Protein AF-A0A536GIX9-F1 (afdb_monomer)

Structure (mmCIF, N/CA/C/O backbone):
data_AF-A0A536GIX9-F1
#
_entry.id   AF-A0A536GIX9-F1
#
loop_
_atom_site.group_PDB
_atom_site.id
_atom_site.type_symbol
_atom_site.label_atom_id
_atom_site.label_alt_id
_atom_site.label_comp_id
_atom_site.label_asym_id
_atom_site.label_entity_id
_atom_site.label_seq_id
_atom_site.pdbx_PDB_ins_code
_atom_site.Cartn_x
_atom_site.Cartn_y
_atom_site.Cartn_z
_atom_site.occupancy
_atom_site.B_iso_or_equiv
_atom_site.auth_seq_id
_atom_site.auth_comp_id
_atom_site.auth_asym_id
_atom_site.auth_atom_id
_atom_site.pdbx_PDB_model_num
ATOM 1 N N . MET A 1 1 ? -36.041 -20.949 29.860 1.00 40.88 1 MET A N 1
ATOM 2 C CA . MET A 1 1 ? -34.807 -20.337 29.328 1.00 40.88 1 MET A CA 1
ATOM 3 C C . MET A 1 1 ? -34.735 -18.960 29.953 1.00 40.88 1 MET A C 1
ATOM 5 O O . MET A 1 1 ? -35.759 -18.293 29.963 1.00 40.88 1 MET A O 1
ATOM 9 N N . ALA A 1 2 ? -33.639 -18.626 30.632 1.00 37.16 2 ALA A N 1
ATOM 10 C CA . ALA A 1 2 ? -33.533 -17.353 31.340 1.00 37.16 2 ALA A CA 1
ATOM 11 C C . ALA A 1 2 ? -33.568 -16.209 30.315 1.00 37.16 2 ALA A C 1
ATOM 13 O O . ALA A 1 2 ? -32.803 -16.244 29.356 1.00 37.16 2 ALA A O 1
ATOM 14 N N . GLU A 1 3 ? -34.482 -15.254 30.488 1.00 52.91 3 GLU A N 1
ATOM 15 C CA . GLU A 1 3 ? -34.520 -14.021 29.700 1.00 52.91 3 GLU A CA 1
ATOM 16 C C . GLU A 1 3 ? -33.229 -13.245 29.996 1.00 52.91 3 GLU A C 1
ATOM 18 O O . GLU A 1 3 ? -33.083 -12.658 31.069 1.00 52.91 3 GLU A O 1
ATOM 23 N N . THR A 1 4 ? -32.252 -13.291 29.088 1.00 63.59 4 THR A N 1
ATOM 24 C CA . THR A 1 4 ? -31.069 -12.432 29.186 1.00 63.59 4 THR A CA 1
ATOM 25 C C . THR A 1 4 ? -31.530 -10.996 28.937 1.00 63.59 4 THR A C 1
ATOM 27 O O . THR A 1 4 ? -32.053 -10.719 27.856 1.00 63.59 4 THR A O 1
ATOM 30 N N . PRO A 1 5 ? -31.384 -10.070 29.899 1.00 81.31 5 PRO A N 1
ATOM 31 C CA . PRO A 1 5 ? -31.818 -8.696 29.696 1.00 81.31 5 PRO A CA 1
ATOM 32 C C . PRO A 1 5 ? -30.995 -8.059 28.573 1.00 81.31 5 PRO A C 1
ATOM 34 O O . PRO A 1 5 ? -29.788 -8.290 28.481 1.00 81.31 5 PRO A O 1
ATOM 37 N N . LEU A 1 6 ? -31.631 -7.216 27.748 1.00 85.00 6 LEU A N 1
ATOM 38 C CA . LEU A 1 6 ? -30.976 -6.551 26.612 1.00 85.00 6 LEU A CA 1
ATOM 39 C C . LEU A 1 6 ? -29.672 -5.856 27.026 1.00 85.00 6 LEU A C 1
ATOM 41 O O . LEU A 1 6 ? -28.696 -5.934 26.293 1.00 85.00 6 LEU A O 1
ATOM 45 N N . ARG A 1 7 ? -29.615 -5.265 28.230 1.00 87.69 7 ARG A N 1
ATOM 46 C CA . ARG A 1 7 ? -28.382 -4.700 28.808 1.00 87.69 7 ARG A CA 1
ATOM 47 C C . ARG A 1 7 ? -27.204 -5.667 28.726 1.00 87.69 7 ARG A C 1
ATOM 49 O O . ARG A 1 7 ? -26.164 -5.300 28.198 1.00 87.69 7 ARG A O 1
ATOM 56 N N . SER A 1 8 ? -27.376 -6.889 29.223 1.00 86.38 8 SER A N 1
ATOM 57 C CA . SER A 1 8 ? -26.304 -7.881 29.249 1.00 86.38 8 SER A CA 1
ATOM 58 C C . SER A 1 8 ? -25.890 -8.306 27.844 1.00 86.38 8 SER A C 1
ATOM 60 O O . SER A 1 8 ? -24.727 -8.622 27.637 1.00 86.38 8 SER A O 1
ATOM 62 N N . LEU A 1 9 ? -26.805 -8.266 26.867 1.00 87.38 9 LEU A N 1
ATOM 63 C CA . LEU A 1 9 ? -26.473 -8.489 25.458 1.00 87.38 9 LEU A CA 1
ATOM 64 C C . LEU A 1 9 ? -25.692 -7.317 24.857 1.00 87.38 9 LEU A C 1
ATOM 66 O O . LEU A 1 9 ? -24.763 -7.561 24.099 1.00 87.38 9 LEU A O 1
ATOM 70 N N . LEU A 1 10 ? -26.020 -6.064 25.200 1.00 90.00 10 LEU A N 1
ATOM 71 C CA . LEU A 1 10 ? -25.233 -4.904 24.761 1.00 90.00 10 LEU A CA 1
ATOM 72 C C . LEU A 1 10 ? -23.820 -4.949 25.360 1.00 90.00 10 LEU A C 1
ATOM 74 O O . LEU A 1 10 ? -22.848 -4.744 24.642 1.00 90.00 10 LEU A O 1
ATOM 78 N N . GLU A 1 11 ? -23.702 -5.260 26.653 1.00 88.94 11 GLU A N 1
ATOM 79 C CA . GLU A 1 11 ? -22.422 -5.381 27.363 1.00 88.94 11 GLU A CA 1
ATOM 80 C C . GLU A 1 11 ? -21.588 -6.566 26.850 1.00 88.94 11 GLU A C 1
ATOM 82 O O . GLU A 1 11 ? -20.387 -6.416 26.634 1.00 88.94 11 GLU A O 1
ATOM 87 N N . SER A 1 12 ? -22.213 -7.724 26.601 1.00 85.94 12 SER A N 1
ATOM 88 C CA . SER A 1 12 ? -21.560 -8.891 25.988 1.00 85.94 12 SER A CA 1
ATOM 89 C C . SER A 1 12 ? -21.129 -8.582 24.557 1.00 85.94 12 SER A C 1
ATOM 91 O O . SER A 1 12 ? -19.960 -8.762 24.238 1.00 85.94 12 SER A O 1
ATOM 93 N N . ALA A 1 13 ? -21.994 -8.001 23.719 1.00 86.44 13 ALA A N 1
ATOM 94 C CA . ALA A 1 13 ? -21.630 -7.598 22.362 1.00 86.44 13 ALA A CA 1
ATOM 95 C C . ALA A 1 13 ? -20.482 -6.574 22.355 1.00 86.44 13 ALA A C 1
ATOM 97 O O . ALA A 1 13 ? -19.588 -6.662 21.511 1.00 86.44 13 ALA A O 1
ATOM 98 N N . GLN A 1 14 ? -20.466 -5.645 23.316 1.00 85.62 14 GLN A N 1
ATOM 99 C CA . GLN A 1 14 ? -19.385 -4.681 23.499 1.00 85.62 14 GLN A CA 1
ATOM 100 C C . GLN A 1 14 ? -18.077 -5.351 23.947 1.00 85.62 14 GLN A C 1
ATOM 102 O O . GLN A 1 14 ? -17.025 -5.102 23.355 1.00 85.62 14 GLN A O 1
ATOM 107 N N . GLY A 1 15 ? -18.131 -6.218 24.961 1.00 80.12 15 GLY A N 1
ATOM 108 C CA . GLY A 1 15 ? -16.969 -6.917 25.516 1.00 80.12 15 GLY A CA 1
ATOM 109 C C . GLY A 1 15 ? -16.367 -7.948 24.559 1.00 80.12 15 GLY A C 1
ATOM 110 O O . GLY A 1 15 ? -15.149 -8.019 24.405 1.00 80.12 15 GLY A O 1
ATOM 111 N N . GLU A 1 16 ? -17.219 -8.694 23.858 1.00 86.31 16 GLU A N 1
ATOM 112 C CA . GLU A 1 16 ? -16.856 -9.701 22.853 1.00 86.31 16 GLU A CA 1
ATOM 113 C C . GLU A 1 16 ? -16.538 -9.083 21.484 1.00 86.31 16 GLU A C 1
ATOM 115 O O . GLU A 1 16 ? -16.169 -9.796 20.554 1.00 86.31 16 GLU A O 1
ATOM 120 N N . ARG A 1 17 ? -16.646 -7.751 21.350 1.00 75.06 17 ARG A N 1
ATOM 121 C CA . ARG A 1 17 ? -16.384 -6.999 20.110 1.00 75.06 17 ARG A CA 1
ATOM 122 C C . ARG A 1 17 ? -17.210 -7.495 18.921 1.00 75.06 17 ARG A C 1
ATOM 124 O O . ARG A 1 17 ? -16.736 -7.533 17.784 1.00 75.06 17 ARG A O 1
ATOM 131 N N . SER A 1 18 ? -18.456 -7.863 19.185 1.00 82.56 18 SER A N 1
ATOM 132 C CA . SER A 1 18 ? -19.370 -8.389 18.179 1.00 82.56 18 SER A CA 1
ATOM 133 C C . SER A 1 18 ? -19.564 -7.396 17.030 1.00 82.56 18 SER A C 1
ATOM 135 O O . SER A 1 18 ? -19.683 -6.188 17.239 1.00 82.56 18 SER A O 1
ATOM 137 N N . THR A 1 19 ? -19.593 -7.913 15.804 1.00 87.31 19 THR A N 1
ATOM 138 C CA . THR A 1 19 ? -19.938 -7.160 14.592 1.00 87.31 19 THR A CA 1
ATOM 139 C C . THR A 1 19 ? -21.108 -7.860 13.925 1.00 87.31 19 THR A C 1
ATOM 141 O O . THR A 1 19 ? -21.049 -9.068 13.702 1.00 87.31 19 THR A O 1
ATOM 144 N N . GLY A 1 20 ? -22.185 -7.126 13.660 1.00 89.00 20 GLY A N 1
ATOM 145 C CA . GLY A 1 20 ? -23.424 -7.699 13.143 1.00 89.00 20 GLY A CA 1
ATOM 146 C C . GLY A 1 20 ? -24.662 -6.936 13.591 1.00 89.00 20 GLY A C 1
ATOM 147 O O . GLY A 1 20 ? -24.576 -5.867 14.200 1.00 89.00 20 GLY A O 1
ATOM 148 N N . THR A 1 21 ? -25.826 -7.494 13.287 1.00 94.81 21 THR A N 1
ATOM 149 C CA . THR A 1 21 ? -27.117 -6.909 13.653 1.00 94.81 21 THR A CA 1
ATOM 150 C C . THR A 1 21 ? -27.770 -7.741 14.744 1.00 94.81 21 THR A C 1
ATOM 152 O O . THR A 1 21 ? -27.999 -8.934 14.569 1.00 94.81 21 THR A O 1
ATOM 155 N N . LEU A 1 22 ? -28.110 -7.099 15.856 1.00 92.06 22 LEU A N 1
ATOM 156 C CA . LEU A 1 22 ? -28.970 -7.637 16.898 1.00 92.06 22 LEU A CA 1
ATOM 157 C C . LEU A 1 22 ? -30.399 -7.142 16.659 1.00 92.06 22 LEU A C 1
ATOM 159 O O . LEU A 1 22 ? -30.686 -5.953 16.795 1.00 92.06 22 LEU A O 1
ATOM 163 N N . VAL A 1 23 ? -31.306 -8.047 16.316 1.00 91.50 23 VAL A N 1
ATOM 164 C CA . VAL A 1 23 ? -32.736 -7.754 16.215 1.00 91.50 23 VAL A CA 1
ATOM 165 C C . VAL A 1 23 ? -33.391 -8.078 17.548 1.00 91.50 23 VAL A C 1
ATOM 167 O O . VAL A 1 23 ? -33.367 -9.217 18.009 1.00 91.50 23 VAL A O 1
ATOM 170 N N . VAL A 1 24 ? -33.995 -7.065 18.156 1.00 90.81 24 VAL A N 1
ATOM 171 C CA . VAL A 1 24 ? -34.772 -7.168 19.388 1.00 90.81 24 VAL A CA 1
ATOM 172 C C . VAL A 1 24 ? -36.251 -7.149 19.025 1.00 90.81 24 VAL A C 1
ATOM 174 O O . VAL A 1 24 ? -36.683 -6.242 18.314 1.00 90.81 24 VAL A O 1
ATOM 177 N N . ARG A 1 25 ? -37.047 -8.105 19.512 1.00 88.50 25 ARG A N 1
ATOM 178 C CA . ARG A 1 25 ? -38.509 -8.133 19.322 1.00 88.50 25 ARG A CA 1
ATOM 179 C C . ARG A 1 25 ? -39.213 -8.152 20.672 1.00 88.50 25 ARG A C 1
ATOM 181 O O . ARG A 1 25 ? -38.851 -8.958 21.521 1.00 88.50 25 ARG A O 1
ATOM 188 N N . ASN A 1 26 ? -40.226 -7.311 20.876 1.00 84.38 26 ASN A N 1
ATOM 189 C CA . ASN A 1 26 ? -41.053 -7.366 22.084 1.00 84.38 26 ASN A CA 1
ATOM 190 C C . ASN A 1 26 ? -42.296 -8.250 21.897 1.00 84.38 26 ASN A C 1
ATOM 192 O O . ASN A 1 26 ? -42.716 -8.550 20.779 1.00 84.38 26 ASN A O 1
ATOM 196 N N . GLY A 1 27 ? -42.932 -8.630 23.009 1.00 74.94 27 GLY A N 1
ATOM 197 C CA . GLY A 1 27 ? -44.153 -9.450 23.002 1.00 74.94 27 GLY A CA 1
ATOM 198 C C . GLY A 1 27 ? -45.391 -8.797 22.362 1.00 74.94 27 GLY A C 1
ATOM 199 O O . GLY A 1 27 ? -46.410 -9.466 22.215 1.00 74.94 27 GLY A O 1
ATOM 200 N N . ASN A 1 28 ? -45.311 -7.521 21.969 1.00 76.94 28 ASN A N 1
ATOM 201 C CA . ASN A 1 28 ? -46.387 -6.772 21.313 1.00 76.94 28 ASN A CA 1
ATOM 202 C C . ASN A 1 28 ? -46.196 -6.680 19.786 1.00 76.94 28 ASN A C 1
ATOM 204 O O . ASN A 1 28 ? -46.943 -5.963 19.123 1.00 76.94 28 ASN A O 1
ATOM 208 N N . GLY A 1 29 ? -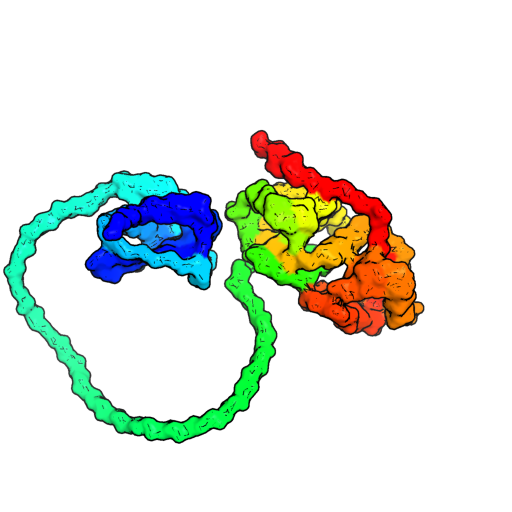45.206 -7.387 19.225 1.00 76.06 29 GLY A N 1
ATOM 209 C CA . GLY A 1 29 ? -44.934 -7.423 17.785 1.00 76.06 29 GLY A CA 1
ATOM 210 C C . GLY A 1 29 ? -44.061 -6.278 17.266 1.00 76.06 29 GLY A C 1
ATOM 211 O O . GLY A 1 29 ? -43.889 -6.164 16.056 1.00 76.06 29 GLY A O 1
ATOM 212 N N . GLN A 1 30 ? -43.494 -5.452 18.149 1.00 85.44 30 GLN A N 1
ATOM 213 C CA . GLN A 1 30 ? -42.567 -4.386 17.766 1.00 85.44 30 GLN A CA 1
ATOM 214 C C . GLN A 1 30 ? -41.141 -4.922 17.684 1.00 85.44 30 GLN A C 1
ATOM 216 O O . GLN A 1 30 ? -40.755 -5.804 18.458 1.00 85.44 30 GLN A O 1
ATOM 221 N N . SER A 1 31 ? -40.338 -4.357 16.783 1.00 90.69 31 SER A N 1
ATOM 222 C CA . SER A 1 31 ? -38.935 -4.746 16.627 1.00 90.69 31 SER A CA 1
ATOM 223 C C . SER A 1 31 ? -37.995 -3.556 16.483 1.00 90.69 31 SER A C 1
ATOM 225 O O . SER A 1 31 ? -38.304 -2.601 15.770 1.00 90.69 31 SER A O 1
ATOM 227 N N . THR A 1 32 ? -36.823 -3.664 17.103 1.00 93.12 32 THR A N 1
ATOM 228 C CA . THR A 1 32 ? -35.719 -2.710 16.983 1.00 93.12 32 THR A CA 1
ATOM 229 C C . THR A 1 32 ? -34.479 -3.450 16.506 1.00 93.12 32 THR A C 1
ATOM 231 O O . THR A 1 32 ? -34.095 -4.466 17.078 1.00 93.12 32 THR A O 1
ATOM 234 N N . SER A 1 33 ? -33.845 -2.939 15.457 1.00 93.75 33 SER A N 1
ATOM 235 C CA . SER A 1 33 ? -32.564 -3.436 14.955 1.00 93.75 33 SER A CA 1
ATOM 236 C C . SER A 1 33 ? -31.436 -2.579 15.512 1.00 93.75 33 SER A C 1
ATOM 238 O O . SER A 1 33 ? -31.456 -1.357 15.362 1.00 93.75 33 SER A O 1
ATOM 240 N N . LEU A 1 34 ? -30.465 -3.223 16.148 1.00 94.00 34 LEU A N 1
ATOM 241 C CA . LEU A 1 34 ? -29.277 -2.625 16.743 1.00 94.00 34 LEU A CA 1
ATOM 242 C C . LEU A 1 34 ? -28.054 -3.138 15.986 1.00 94.00 34 LEU A C 1
ATOM 244 O O . LEU A 1 34 ? -27.893 -4.342 15.809 1.00 94.00 34 LEU A O 1
ATOM 248 N N . TYR A 1 35 ? -27.199 -2.242 15.519 1.00 94.00 35 TYR A N 1
ATOM 249 C CA . TYR A 1 35 ? -26.079 -2.588 14.654 1.00 94.00 35 TYR A CA 1
ATOM 250 C C . TYR A 1 35 ? -24.769 -2.339 15.384 1.00 94.00 35 TYR A C 1
ATOM 252 O O . TYR A 1 35 ? -24.490 -1.223 15.832 1.00 94.00 35 TYR A O 1
ATOM 260 N N . PHE A 1 36 ? -23.971 -3.395 15.476 1.00 90.88 36 PHE A N 1
ATOM 261 C CA . PHE A 1 36 ? -22.687 -3.396 16.149 1.00 90.88 36 PHE A CA 1
ATOM 262 C C . PHE A 1 36 ? -21.547 -3.470 15.145 1.00 90.88 36 PHE A C 1
ATOM 264 O O . PHE A 1 36 ? -21.591 -4.246 14.187 1.00 90.88 36 PHE A O 1
ATOM 271 N N . LEU A 1 37 ? -20.505 -2.693 15.413 1.00 85.94 37 LEU A N 1
ATOM 272 C CA . LEU A 1 37 ? -19.235 -2.723 14.707 1.00 85.94 37 LEU A CA 1
ATOM 273 C C . LEU A 1 37 ? -18.115 -2.741 15.752 1.00 85.94 37 LEU A C 1
ATOM 275 O O . LEU A 1 37 ? -17.956 -1.781 16.496 1.00 85.94 37 LEU A O 1
ATOM 279 N N . PHE A 1 38 ? -17.378 -3.848 15.862 1.00 82.06 38 PHE A N 1
ATOM 280 C CA . PHE A 1 38 ? -16.345 -4.057 16.893 1.00 82.06 38 PHE A CA 1
ATOM 281 C C . PHE A 1 38 ? -16.818 -3.819 18.335 1.00 82.06 38 PHE A C 1
ATOM 283 O O . PHE A 1 38 ? -16.072 -3.319 19.178 1.00 82.06 38 PHE A O 1
ATOM 290 N N . GLY A 1 39 ? -18.067 -4.186 18.630 1.00 82.19 39 GLY A N 1
ATOM 291 C CA . GLY A 1 39 ? -18.695 -3.950 19.929 1.00 82.19 39 GLY A CA 1
ATOM 292 C C . GLY A 1 39 ? -19.195 -2.518 20.146 1.00 82.19 39 GLY A C 1
ATOM 293 O O . GLY A 1 39 ? -19.794 -2.239 21.182 1.00 82.19 39 GLY A O 1
ATOM 294 N N . HIS A 1 40 ? -19.009 -1.614 19.179 1.00 86.38 40 HIS A N 1
ATOM 295 C CA . HIS A 1 40 ? -19.626 -0.293 19.190 1.00 86.38 40 HIS A CA 1
ATOM 296 C C . HIS A 1 40 ? -21.034 -0.358 18.595 1.00 86.38 40 HIS A C 1
ATOM 298 O O . HIS A 1 40 ? -21.212 -0.739 17.435 1.00 86.38 40 HIS A O 1
ATOM 304 N N . LEU A 1 41 ? -22.033 0.048 19.373 1.00 91.94 41 LEU A N 1
ATOM 305 C CA . LEU A 1 41 ? -23.399 0.232 18.898 1.00 91.94 41 LEU A CA 1
ATOM 306 C C . LEU A 1 41 ? -23.477 1.552 18.118 1.00 91.94 41 LEU A C 1
ATOM 308 O O . LEU A 1 41 ? -23.517 2.614 18.722 1.00 91.94 41 LEU A O 1
ATOM 312 N N . PHE A 1 42 ? -23.453 1.490 16.785 1.00 87.44 42 PHE A N 1
ATOM 313 C CA . PHE A 1 42 ? -23.296 2.685 15.935 1.00 87.44 42 PHE A CA 1
ATOM 314 C C . PHE A 1 42 ? -24.580 3.071 15.179 1.00 87.44 42 PHE A C 1
ATOM 316 O O . PHE A 1 42 ? -24.765 4.216 14.765 1.00 87.44 42 PHE A O 1
ATOM 323 N N . HIS A 1 43 ? -25.510 2.134 15.006 1.00 91.75 43 HIS A N 1
ATOM 324 C CA . HIS A 1 43 ? -26.810 2.422 14.411 1.00 91.75 43 HIS A CA 1
ATOM 325 C C . HIS A 1 43 ? -27.909 1.676 15.155 1.00 91.75 43 HIS A C 1
ATOM 327 O O . HIS A 1 43 ? -27.733 0.534 15.581 1.00 91.75 43 HIS A O 1
ATOM 333 N N . ALA A 1 44 ? -29.064 2.313 15.281 1.00 94.19 44 ALA A N 1
ATOM 334 C CA . ALA A 1 44 ? -30.262 1.698 15.821 1.00 94.19 44 ALA A CA 1
ATOM 335 C C . ALA A 1 44 ? -31.490 2.224 15.086 1.00 94.19 44 ALA A C 1
ATOM 337 O O . ALA A 1 44 ? -31.565 3.412 14.779 1.00 94.19 44 ALA A O 1
ATOM 338 N N . GLN A 1 45 ? -32.454 1.347 14.814 1.00 94.12 45 GLN A N 1
ATOM 339 C CA . GLN A 1 45 ? -33.708 1.720 14.167 1.00 94.12 45 GLN A CA 1
ATOM 340 C C . GLN A 1 45 ? -34.853 0.822 14.641 1.00 94.12 45 GLN A C 1
ATOM 342 O O . GLN A 1 45 ? -34.723 -0.401 14.643 1.00 94.12 45 GLN A O 1
ATOM 347 N N . GLY A 1 46 ? -35.992 1.414 15.002 1.00 89.75 46 GLY A N 1
ATOM 348 C CA . GLY A 1 46 ? -37.189 0.669 15.403 1.00 89.75 46 GLY A CA 1
ATOM 349 C C . GLY A 1 46 ? -38.420 1.564 15.533 1.00 89.75 46 GLY A C 1
ATOM 350 O O . GLY A 1 46 ? -38.317 2.670 16.054 1.00 89.75 46 GLY A O 1
ATOM 351 N N . GLU A 1 47 ? -39.579 1.098 15.051 1.00 77.94 47 GLU A N 1
ATOM 352 C CA . GLU A 1 47 ? -40.898 1.750 15.223 1.00 77.94 47 GLU A CA 1
ATOM 353 C C . GLU A 1 47 ? -40.911 3.267 14.917 1.00 77.94 47 GLU A C 1
ATOM 355 O O . GLU A 1 47 ? -41.462 4.073 15.666 1.00 77.94 47 GLU A O 1
ATOM 360 N N . GLY A 1 48 ? -40.249 3.681 13.831 1.00 78.75 48 GLY A N 1
ATOM 361 C CA . GLY A 1 48 ? -40.164 5.091 13.421 1.00 78.75 48 GLY A CA 1
ATOM 362 C C . GLY A 1 48 ? -39.165 5.948 14.212 1.00 78.75 48 GLY A C 1
ATOM 363 O O . GLY A 1 48 ? -39.044 7.138 13.932 1.00 78.75 48 GLY A O 1
ATOM 364 N N . ARG A 1 49 ? -38.425 5.361 15.160 1.00 87.50 49 ARG A N 1
ATOM 365 C CA . ARG A 1 49 ? -37.295 5.984 15.866 1.00 87.50 49 ARG A CA 1
ATOM 366 C C . ARG A 1 49 ? -35.963 5.500 15.298 1.00 87.50 49 ARG A C 1
ATOM 368 O O . ARG A 1 49 ? -35.873 4.413 14.719 1.00 87.50 49 ARG A O 1
ATOM 375 N N . SER A 1 50 ? -34.926 6.309 15.484 1.00 92.06 50 SER A N 1
ATOM 376 C CA . SER A 1 50 ? -33.556 6.027 15.055 1.00 92.06 50 SER A CA 1
ATOM 377 C C . SER A 1 50 ? -32.561 6.528 16.100 1.00 92.06 50 SER A C 1
ATOM 379 O O . SER A 1 50 ? -32.880 7.450 16.848 1.00 92.06 50 SER A O 1
ATOM 381 N N . GLY A 1 51 ? -31.374 5.930 16.146 1.00 92.12 51 GLY A N 1
ATOM 382 C CA . GLY A 1 51 ? -30.292 6.359 17.028 1.00 92.12 51 GLY A CA 1
ATOM 383 C C . GLY A 1 51 ? -30.554 6.080 18.503 1.00 92.12 51 GLY A C 1
ATOM 384 O O . GLY A 1 51 ? -31.210 5.094 18.843 1.00 92.12 51 GLY A O 1
ATOM 385 N N . ASP A 1 52 ? -30.049 6.954 19.372 1.00 92.25 52 ASP A N 1
ATOM 386 C CA . ASP A 1 52 ? -30.115 6.819 20.836 1.00 92.25 52 ASP A CA 1
ATOM 387 C C . ASP A 1 52 ? -31.541 6.540 21.337 1.00 92.25 52 ASP A C 1
ATOM 389 O O . ASP A 1 52 ? -31.758 5.628 22.136 1.00 92.25 52 ASP A O 1
ATOM 393 N N . ASP A 1 53 ? -32.538 7.238 20.783 1.00 88.75 53 ASP A N 1
ATOM 394 C CA . ASP A 1 53 ? -33.953 7.076 21.137 1.00 88.75 53 ASP A CA 1
ATOM 395 C C . ASP A 1 53 ? -34.483 5.665 20.845 1.00 88.75 53 ASP A C 1
ATOM 397 O O . ASP A 1 53 ? -35.296 5.122 21.601 1.00 88.75 53 ASP A O 1
ATOM 401 N N . ALA A 1 54 ? -34.031 5.045 19.751 1.00 92.25 54 ALA A N 1
ATOM 402 C CA . ALA A 1 54 ? -34.405 3.673 19.417 1.00 92.25 54 ALA A CA 1
ATOM 403 C C . ALA A 1 54 ? -33.781 2.674 20.404 1.00 92.25 54 ALA A C 1
ATOM 405 O O . ALA A 1 54 ? -34.449 1.717 20.809 1.00 92.25 54 ALA A O 1
ATOM 406 N N . VAL A 1 55 ? -32.541 2.920 20.843 1.00 91.88 55 VAL A N 1
ATOM 407 C CA . VAL A 1 55 ? -31.847 2.080 21.833 1.00 91.88 55 VAL A CA 1
ATOM 408 C C . VAL A 1 55 ? -32.507 2.194 23.204 1.00 91.88 55 VAL A C 1
ATOM 410 O O . VAL A 1 55 ? -32.861 1.178 23.802 1.00 91.88 55 VAL A O 1
ATOM 413 N N . VAL A 1 56 ? -32.737 3.417 23.687 1.00 91.56 56 VAL A N 1
ATOM 414 C CA . VAL A 1 56 ? -33.386 3.680 24.981 1.00 91.56 56 VAL A CA 1
ATOM 415 C C . VAL A 1 56 ? -34.806 3.110 25.006 1.00 91.56 56 VAL A C 1
ATOM 417 O O . VAL A 1 56 ? -35.230 2.516 26.000 1.00 91.56 56 VAL A O 1
ATOM 420 N N . SER A 1 57 ? -35.542 3.221 23.896 1.00 89.31 57 SER A N 1
ATOM 421 C CA . SER A 1 57 ? -36.862 2.601 23.765 1.00 89.31 57 SER A CA 1
ATOM 422 C C . SER A 1 57 ? -36.797 1.074 23.867 1.00 89.31 57 SER A C 1
ATOM 424 O O . SER A 1 57 ? -37.667 0.486 24.507 1.00 89.31 57 SER A O 1
ATOM 4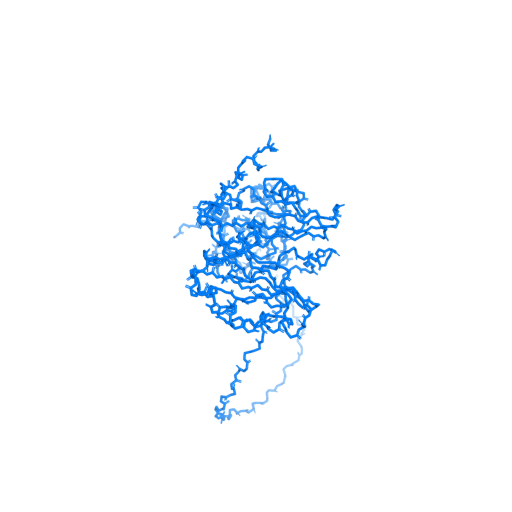26 N N . ALA A 1 58 ? -35.801 0.428 23.250 1.00 90.06 58 ALA A N 1
ATOM 427 C CA . ALA A 1 58 ? -35.635 -1.025 23.302 1.00 90.06 58 ALA A CA 1
ATOM 428 C C . ALA A 1 58 ? -35.171 -1.516 24.687 1.00 90.06 58 ALA A C 1
ATOM 430 O O . ALA A 1 58 ? -35.632 -2.553 25.155 1.00 90.06 58 ALA A O 1
ATOM 431 N N . LEU A 1 59 ? -34.317 -0.752 25.380 1.00 89.94 59 LEU A N 1
ATOM 432 C CA . LEU A 1 59 ? -33.849 -1.050 26.743 1.00 89.94 59 LEU A CA 1
ATOM 433 C C . LEU A 1 59 ? -34.972 -1.052 27.790 1.00 89.94 59 LEU A C 1
ATOM 435 O O . LEU A 1 59 ? -34.838 -1.697 28.828 1.00 89.94 59 LEU A O 1
ATOM 439 N N . ASN A 1 60 ? -36.086 -0.374 27.510 1.00 85.88 60 ASN A N 1
ATOM 440 C CA . ASN A 1 60 ? -37.272 -0.365 28.365 1.00 85.88 60 ASN A CA 1
ATOM 441 C C . ASN A 1 60 ? -38.195 -1.581 28.167 1.00 85.88 60 ASN A C 1
ATOM 443 O O . ASN A 1 60 ? -39.202 -1.713 28.868 1.00 85.88 60 ASN A O 1
ATOM 447 N N . TRP A 1 61 ? -37.894 -2.477 27.223 1.00 85.06 61 TRP A N 1
ATOM 448 C CA . TRP A 1 61 ? -38.689 -3.683 27.017 1.00 85.06 61 TRP A CA 1
ATOM 449 C C . TRP A 1 61 ? -38.356 -4.739 28.071 1.00 85.06 61 TRP A C 1
ATOM 451 O O . TRP A 1 61 ? -37.217 -5.170 28.219 1.00 85.06 61 TRP A O 1
ATOM 461 N N . THR A 1 62 ? -39.380 -5.167 28.808 1.00 67.56 62 THR A N 1
ATOM 462 C CA . THR A 1 62 ? -39.251 -6.124 29.917 1.00 67.56 62 THR A CA 1
ATOM 463 C C . THR A 1 62 ? -39.409 -7.582 29.489 1.00 67.56 62 THR A C 1
ATOM 465 O O . THR A 1 62 ? -39.118 -8.465 30.287 1.00 67.56 62 THR A O 1
ATOM 468 N N . LYS A 1 63 ? -39.877 -7.833 28.256 1.00 67.56 63 LYS A N 1
ATOM 469 C CA . LYS A 1 63 ? -40.046 -9.163 27.649 1.00 67.56 63 LYS A CA 1
ATOM 470 C C . LYS A 1 63 ? -39.786 -9.098 26.150 1.00 67.56 63 LYS A C 1
ATOM 472 O O . LYS A 1 63 ? -40.306 -8.199 25.481 1.00 67.56 63 LYS A O 1
ATOM 477 N N . GLY A 1 64 ? -39.049 -10.068 25.623 1.00 73.38 64 GLY A N 1
ATOM 478 C CA . GLY A 1 64 ? -38.741 -10.131 24.203 1.00 73.38 64 GLY A CA 1
ATOM 479 C C . GLY A 1 64 ? -37.779 -11.248 23.830 1.00 73.38 64 GLY A C 1
ATOM 480 O O . GLY A 1 64 ? -37.154 -11.853 24.699 1.00 73.38 64 GLY A O 1
ATOM 481 N N . ASP A 1 65 ? -37.668 -11.472 22.526 1.00 82.06 65 ASP A N 1
ATOM 482 C CA . ASP A 1 65 ? -36.702 -12.381 21.919 1.00 82.06 65 ASP A CA 1
ATOM 483 C C . ASP A 1 65 ? -35.615 -11.580 21.194 1.00 82.06 65 ASP A C 1
ATOM 485 O O . ASP A 1 65 ? -35.845 -10.460 20.717 1.00 82.06 65 ASP A O 1
ATOM 489 N N . PHE A 1 66 ? -34.430 -12.178 21.094 1.00 87.50 66 PHE A N 1
ATOM 490 C CA . PHE A 1 66 ? -33.250 -11.561 20.498 1.00 87.50 66 PHE A CA 1
ATOM 491 C C . PHE A 1 66 ? -32.635 -12.495 19.460 1.00 87.50 66 PHE A C 1
ATOM 493 O O . PHE A 1 66 ? -32.511 -13.697 19.691 1.00 87.50 66 PHE A O 1
ATOM 500 N N . GLU A 1 67 ? -32.214 -11.936 18.332 1.00 88.06 67 GLU A N 1
ATOM 501 C CA . GLU A 1 67 ? -31.569 -12.671 17.247 1.00 88.06 67 GLU A CA 1
ATOM 502 C C . GLU A 1 67 ? -30.346 -11.885 16.771 1.00 88.06 67 GLU A C 1
ATOM 504 O O . GLU A 1 67 ? -30.471 -10.715 16.411 1.00 88.06 67 GLU A O 1
ATOM 509 N N . PHE A 1 68 ? -29.162 -12.503 16.802 1.00 89.12 68 PHE A N 1
ATOM 510 C CA . PHE A 1 68 ? -27.923 -11.878 16.339 1.00 89.12 68 PHE A CA 1
ATOM 511 C C . PHE A 1 68 ? -27.467 -12.494 15.016 1.00 89.12 68 PHE A C 1
ATOM 513 O O . PHE A 1 68 ? -27.233 -13.700 14.938 1.00 89.12 68 PHE A O 1
ATOM 520 N N . ASP A 1 69 ? -27.293 -11.656 13.996 1.00 89.81 69 ASP A N 1
ATOM 521 C CA . ASP A 1 69 ? -26.749 -12.038 12.696 1.00 89.81 69 ASP A CA 1
ATOM 522 C C . ASP A 1 69 ? -25.393 -11.355 12.455 1.00 89.81 69 ASP A C 1
ATOM 524 O O . ASP A 1 69 ? -25.311 -10.167 12.132 1.00 89.81 69 ASP A O 1
ATOM 528 N N . ALA A 1 70 ? -24.317 -12.138 12.576 1.00 83.88 70 ALA A N 1
ATOM 529 C CA . ALA A 1 70 ? -22.940 -11.695 12.341 1.00 83.88 70 ALA A CA 1
ATOM 530 C C . ALA A 1 70 ? -22.617 -11.429 10.857 1.00 83.88 70 ALA A C 1
ATOM 532 O O . ALA A 1 70 ? -21.589 -10.833 10.542 1.00 83.88 70 ALA A O 1
ATOM 533 N N . LYS A 1 71 ? -23.456 -11.903 9.926 1.00 83.00 71 LYS A N 1
ATOM 534 C CA . LYS A 1 71 ? -23.262 -11.748 8.474 1.00 83.00 71 LYS A CA 1
ATOM 535 C C . LYS A 1 71 ? -24.136 -10.642 7.881 1.00 83.00 71 LYS A C 1
ATOM 537 O O . LYS A 1 71 ? -24.091 -10.419 6.667 1.00 83.00 71 LYS A O 1
ATOM 542 N N . ALA A 1 72 ? -24.922 -9.959 8.711 1.00 80.75 72 ALA A N 1
ATOM 543 C CA . ALA A 1 72 ? -25.808 -8.895 8.277 1.00 80.75 72 ALA A CA 1
ATOM 544 C C . ALA A 1 72 ? -25.027 -7.726 7.658 1.00 80.75 72 ALA A C 1
ATOM 546 O O . ALA A 1 72 ? -23.959 -7.327 8.127 1.00 80.75 72 ALA A O 1
ATOM 547 N N . LYS A 1 73 ? -25.584 -7.143 6.591 1.00 77.75 73 LYS A N 1
ATOM 548 C CA . LYS A 1 73 ? -25.046 -5.908 6.015 1.00 77.75 73 LYS A CA 1
ATOM 549 C C . LYS A 1 73 ? -25.333 -4.746 6.955 1.00 77.75 73 LYS A C 1
ATOM 551 O O . LYS A 1 73 ? -26.485 -4.476 7.284 1.00 77.75 73 LYS A O 1
ATOM 556 N N . LEU A 1 74 ? -24.275 -4.044 7.325 1.00 78.56 74 LEU A N 1
ATOM 557 C CA . LEU A 1 74 ? -24.338 -2.908 8.226 1.00 78.56 74 LEU A CA 1
ATOM 558 C C . LEU A 1 74 ? -24.756 -1.622 7.478 1.00 78.56 74 LEU A C 1
ATOM 560 O O . LEU A 1 74 ? -24.278 -1.391 6.361 1.00 78.56 74 LEU A O 1
ATOM 564 N N . PRO A 1 75 ? -25.641 -0.786 8.057 1.00 82.25 75 PRO A N 1
ATOM 565 C CA . PRO A 1 75 ? -25.940 0.549 7.551 1.00 82.25 75 PRO A CA 1
ATOM 566 C C . PRO A 1 75 ? -24.682 1.418 7.484 1.00 82.25 75 PRO A C 1
ATOM 568 O O . PRO A 1 75 ? -23.761 1.249 8.276 1.00 82.25 75 PRO A O 1
ATOM 571 N N . ALA A 1 76 ? -24.654 2.370 6.551 1.00 73.44 76 ALA A N 1
ATOM 572 C CA . ALA A 1 76 ? -23.535 3.306 6.415 1.00 73.44 76 ALA A CA 1
ATOM 573 C C . ALA A 1 76 ? -23.661 4.537 7.332 1.00 73.44 76 ALA A C 1
ATOM 575 O O . ALA A 1 76 ? -22.669 5.222 7.578 1.00 73.44 76 ALA A O 1
ATOM 576 N N . ASP A 1 77 ? -24.874 4.836 7.801 1.00 78.44 77 ASP A N 1
ATOM 577 C CA . ASP A 1 77 ? -25.156 6.004 8.631 1.00 78.44 77 ASP A CA 1
ATOM 578 C C . ASP A 1 77 ? -25.001 5.655 10.111 1.00 78.44 77 ASP A C 1
ATOM 580 O O . ASP A 1 77 ? -25.564 4.669 10.583 1.00 78.44 77 ASP A O 1
ATOM 584 N N . GLU A 1 78 ? -24.290 6.489 10.863 1.00 86.12 78 GLU A N 1
ATOM 585 C CA . GLU A 1 78 ? -24.219 6.376 12.317 1.00 86.12 78 GLU A CA 1
ATOM 586 C C . GLU A 1 78 ? -25.316 7.240 12.946 1.00 86.12 78 GLU A C 1
ATOM 588 O O . GLU A 1 78 ? -25.296 8.474 12.838 1.00 86.12 78 GLU A O 1
ATOM 593 N N . THR A 1 79 ? -26.274 6.586 13.598 1.00 90.25 79 THR A N 1
ATOM 594 C CA . THR A 1 79 ? -27.418 7.254 14.238 1.00 90.25 79 THR A CA 1
ATOM 595 C C . THR A 1 79 ? -27.321 7.271 15.753 1.00 90.25 79 THR A C 1
ATOM 597 O O . THR A 1 79 ? -27.917 8.147 16.373 1.00 90.25 79 THR A O 1
ATOM 600 N N . VAL A 1 80 ? -26.562 6.349 16.345 1.00 92.31 80 VAL A N 1
ATOM 601 C CA . VAL A 1 80 ? -26.306 6.307 17.789 1.00 92.31 80 VAL A CA 1
ATOM 602 C C . VAL A 1 80 ? -25.103 7.201 18.088 1.00 92.31 80 VAL A C 1
ATOM 604 O O . VAL A 1 80 ? -24.106 7.140 17.374 1.00 92.31 80 VAL A O 1
ATOM 607 N N . LYS A 1 81 ? -25.218 8.081 19.082 1.00 88.00 81 LYS A N 1
ATOM 608 C CA . LYS A 1 81 ? -24.197 9.071 19.458 1.00 88.00 81 LYS A CA 1
ATOM 609 C C . LYS A 1 81 ? -23.678 8.865 20.874 1.00 88.00 81 LYS A C 1
ATOM 611 O O . LYS A 1 81 ? -22.506 9.137 21.115 1.00 88.00 81 LYS A O 1
ATOM 616 N N . ALA A 1 82 ? -24.522 8.391 21.784 1.00 87.94 82 ALA A N 1
ATOM 617 C CA . ALA A 1 82 ? -24.132 8.103 23.158 1.00 87.94 82 ALA A CA 1
ATOM 618 C C . ALA A 1 82 ? -23.522 6.698 23.310 1.00 87.94 82 ALA A C 1
ATOM 620 O O . ALA A 1 82 ? -23.848 5.762 22.575 1.00 87.94 82 ALA A O 1
ATOM 621 N N . GLY A 1 83 ? -22.651 6.529 24.306 1.00 85.44 83 GLY A N 1
ATOM 622 C CA . GLY A 1 83 ? -22.077 5.222 24.633 1.00 85.44 83 GLY A CA 1
ATOM 623 C C . GLY A 1 83 ? -23.102 4.277 25.274 1.00 85.44 83 GLY A C 1
ATOM 624 O O . GLY A 1 83 ? -24.048 4.718 25.923 1.00 85.44 83 GLY A O 1
ATOM 625 N N . ILE A 1 84 ? -22.888 2.956 25.182 1.00 88.50 84 ILE A N 1
ATOM 626 C CA . ILE A 1 84 ? -23.767 1.953 25.826 1.00 88.50 84 ILE A CA 1
ATOM 627 C C . ILE A 1 84 ? -24.017 2.257 27.321 1.00 88.50 84 ILE A C 1
ATOM 629 O O . ILE A 1 84 ? -25.181 2.223 27.721 1.00 88.50 84 ILE A O 1
ATOM 633 N N . PRO A 1 85 ? -23.012 2.627 28.148 1.00 87.31 85 PRO A N 1
ATOM 634 C CA . PRO A 1 85 ? -23.256 2.994 29.547 1.00 87.31 85 PRO A CA 1
ATOM 635 C C . PRO A 1 85 ? -24.190 4.202 29.719 1.00 87.31 85 PRO A C 1
ATOM 637 O O . PRO A 1 85 ? -25.028 4.215 30.619 1.00 87.31 85 PRO A O 1
ATOM 640 N N . GLU A 1 86 ? -24.082 5.200 28.841 1.00 86.94 86 GLU A N 1
ATOM 641 C CA . GLU A 1 86 ? -24.904 6.414 28.869 1.00 86.94 86 GLU A CA 1
ATOM 642 C C . GLU A 1 86 ? -26.343 6.118 28.439 1.00 86.94 86 GLU A C 1
ATOM 644 O O . GLU A 1 86 ? -27.283 6.557 29.096 1.00 86.94 86 GLU A O 1
ATOM 649 N N . LEU A 1 87 ? -26.527 5.307 27.393 1.00 90.38 87 LEU A N 1
ATOM 650 C CA . LEU A 1 87 ? -27.841 4.856 26.916 1.00 90.38 87 LEU A CA 1
ATOM 651 C C . LEU A 1 87 ? -28.561 4.001 27.963 1.00 90.38 87 LEU A C 1
ATOM 653 O O . LEU A 1 87 ? -29.767 4.135 28.175 1.00 90.38 87 LEU A O 1
ATOM 657 N N . VAL A 1 88 ? -27.810 3.140 28.650 1.00 89.31 88 VAL A N 1
ATOM 658 C CA . VAL A 1 88 ? -28.306 2.337 29.767 1.00 89.31 88 VAL A CA 1
ATOM 659 C C . VAL A 1 88 ? -28.752 3.233 30.922 1.00 89.31 88 VAL A C 1
ATOM 661 O O . VAL A 1 88 ? -29.861 3.059 31.427 1.00 89.31 88 VAL A O 1
ATOM 664 N N . HIS A 1 89 ? -27.935 4.217 31.302 1.00 86.62 89 HIS A N 1
ATOM 665 C CA . HIS A 1 89 ? -28.282 5.165 32.356 1.00 86.62 89 HIS A CA 1
ATOM 666 C C . HIS A 1 89 ? -29.485 6.042 31.975 1.00 86.62 89 HIS A C 1
ATOM 668 O O . HIS A 1 89 ? -30.378 6.262 32.794 1.00 86.62 89 HIS A O 1
ATOM 674 N N . ALA A 1 90 ? -29.565 6.495 30.722 1.00 86.69 90 ALA A N 1
ATOM 675 C CA . ALA A 1 90 ? -30.698 7.253 30.202 1.00 86.69 90 ALA A CA 1
ATOM 676 C C . ALA A 1 90 ? -32.003 6.439 30.253 1.00 86.69 90 ALA A C 1
ATOM 678 O O . ALA A 1 90 ? -33.042 6.970 30.644 1.00 86.69 90 ALA A O 1
ATOM 679 N N . ALA A 1 91 ? -31.951 5.141 29.936 1.00 86.00 91 ALA A N 1
ATOM 680 C CA . ALA A 1 91 ? -33.107 4.253 30.038 1.00 86.00 91 ALA A CA 1
ATOM 681 C C . ALA A 1 91 ? -33.569 4.029 31.490 1.00 86.00 91 ALA A C 1
ATOM 683 O O . ALA A 1 91 ? -34.769 3.960 31.737 1.00 86.00 91 ALA A O 1
ATOM 684 N N . GLU A 1 92 ? -32.646 3.955 32.454 1.00 84.00 92 GLU A N 1
ATOM 685 C CA . GLU A 1 92 ? -32.975 3.843 33.886 1.00 84.00 92 GLU A CA 1
ATOM 686 C C . GLU A 1 92 ? -33.531 5.141 34.484 1.00 84.00 92 GLU A C 1
ATOM 688 O O . GLU A 1 92 ? -34.358 5.099 35.396 1.00 84.00 92 GLU A O 1
ATOM 693 N N . SER A 1 93 ? -33.057 6.282 33.982 1.00 77.56 93 SER A N 1
ATOM 694 C CA . SER A 1 93 ? -33.401 7.621 34.475 1.00 77.56 93 SER A CA 1
ATOM 695 C C . SER A 1 93 ? -34.711 8.149 33.891 1.00 77.56 93 SER A C 1
ATOM 697 O O . SER A 1 93 ? -35.324 9.061 34.450 1.00 77.56 93 SER A O 1
ATOM 699 N N . ALA A 1 94 ? -35.150 7.584 32.764 1.00 67.06 94 ALA A N 1
ATOM 700 C CA . ALA A 1 94 ? -36.434 7.897 32.167 1.00 67.06 94 ALA A CA 1
ATOM 701 C C . ALA A 1 94 ? -37.575 7.443 33.100 1.00 67.06 94 ALA A C 1
ATOM 703 O O . ALA A 1 94 ? -37.561 6.313 33.600 1.00 67.06 94 ALA A O 1
ATOM 704 N N . PRO A 1 95 ? -38.601 8.281 33.339 1.00 50.88 95 PRO A N 1
ATOM 705 C CA . PRO A 1 95 ? -39.770 7.849 34.085 1.00 50.88 95 PRO A CA 1
ATOM 706 C C . PRO A 1 95 ? -40.410 6.676 33.341 1.00 50.88 95 PRO A C 1
ATOM 708 O O . PRO A 1 95 ? -40.854 6.823 32.200 1.00 50.88 95 PRO A O 1
ATOM 711 N N . LYS A 1 96 ? -40.449 5.502 33.989 1.00 47.75 96 LYS A N 1
ATOM 712 C CA . LYS A 1 96 ? -41.197 4.341 33.491 1.00 47.75 96 LYS A CA 1
ATOM 713 C C . LYS A 1 96 ? -42.587 4.832 33.094 1.00 47.75 96 LYS A C 1
ATOM 715 O O . LYS A 1 96 ? -43.218 5.481 33.935 1.00 47.75 96 LYS A O 1
ATOM 720 N N . PRO A 1 97 ? -43.084 4.544 31.876 1.00 40.72 97 PRO A N 1
ATOM 721 C CA . PRO A 1 97 ? -44.481 4.781 31.563 1.00 40.72 97 PRO A CA 1
ATOM 722 C C . PRO A 1 97 ? -45.290 4.068 32.641 1.00 40.72 97 PRO A C 1
ATOM 724 O O . PRO A 1 97 ? -45.240 2.842 32.761 1.00 40.72 97 PRO A O 1
ATOM 727 N N . GLY A 1 98 ? -45.908 4.862 33.514 1.00 33.75 98 GLY A N 1
ATOM 728 C CA . GLY A 1 98 ? -46.679 4.358 34.629 1.00 33.75 98 GLY A CA 1
ATOM 729 C C . GLY A 1 98 ? -47.728 3.402 34.091 1.00 33.75 98 GLY A C 1
ATOM 730 O O . GLY A 1 98 ? -48.394 3.695 33.097 1.00 33.75 98 GLY A O 1
ATOM 731 N N . GLY A 1 99 ? -47.858 2.252 34.750 1.00 36.38 99 GLY A N 1
ATOM 732 C CA . GLY A 1 99 ? -49.047 1.436 34.605 1.00 36.38 99 GLY A CA 1
ATOM 733 C C . GLY A 1 99 ? -50.259 2.314 34.897 1.00 36.38 99 GLY A C 1
ATOM 734 O O . GLY A 1 99 ? -50.408 2.808 36.011 1.00 36.38 99 GLY A O 1
ATOM 735 N N . ALA A 1 100 ? -51.082 2.536 33.880 1.00 30.09 100 ALA A N 1
ATOM 736 C CA . ALA A 1 100 ? -52.419 3.073 34.039 1.00 30.09 100 ALA A CA 1
ATOM 737 C C . ALA A 1 100 ? -53.408 1.934 33.801 1.00 30.09 100 ALA A C 1
ATOM 739 O O . ALA A 1 100 ? -53.296 1.157 32.851 1.00 30.09 100 ALA A O 1
ATOM 740 N N . GLU A 1 101 ? -54.312 1.831 34.760 1.00 30.06 101 GLU A N 1
ATOM 741 C CA . GLU A 1 101 ? -55.254 0.762 35.009 1.00 30.06 101 GLU A CA 1
ATOM 742 C C . GLU A 1 101 ? -56.169 0.406 33.834 1.00 30.06 101 GLU A C 1
ATOM 744 O O . GLU A 1 101 ? -56.621 1.225 33.036 1.00 30.06 101 GLU A O 1
ATOM 749 N N . THR A 1 102 ? -56.520 -0.875 33.848 1.00 30.14 102 THR A N 1
ATOM 750 C CA . THR A 1 102 ? -57.755 -1.456 33.336 1.00 30.14 102 THR A CA 1
ATOM 751 C C . THR A 1 102 ? -58.973 -0.533 33.438 1.00 30.14 102 THR A C 1
ATOM 753 O O . THR A 1 102 ? -59.476 -0.277 34.530 1.00 30.14 102 THR A O 1
ATOM 756 N N . THR A 1 103 ? -59.563 -0.199 32.293 1.00 26.55 103 THR A N 1
ATOM 757 C CA . THR A 1 103 ? -61.018 -0.041 32.156 1.00 26.55 103 THR A CA 1
ATOM 758 C C . THR A 1 103 ? -61.489 -0.806 30.913 1.00 26.55 103 THR A C 1
ATOM 760 O O . THR A 1 103 ? -60.900 -0.722 29.839 1.00 26.55 103 THR A O 1
ATOM 763 N N . LYS A 1 104 ? -62.499 -1.660 31.113 1.00 30.66 104 LYS A N 1
ATOM 764 C CA . LYS A 1 104 ? -63.156 -2.537 30.120 1.00 30.66 104 LYS A CA 1
ATOM 765 C C . LYS A 1 104 ? -64.305 -1.757 29.402 1.00 30.66 104 LYS A C 1
ATOM 767 O O . LYS A 1 104 ? -64.536 -0.613 29.778 1.00 30.66 104 LYS A O 1
ATOM 772 N N . PRO A 1 105 ? -65.017 -2.308 28.390 1.00 49.53 105 PRO A N 1
ATOM 773 C CA . PRO A 1 105 ? -65.195 -1.690 27.065 1.00 49.53 105 PRO A CA 1
ATOM 774 C C . PRO A 1 105 ? -66.672 -1.430 26.673 1.00 49.53 105 PRO A C 1
ATOM 776 O O . PRO A 1 105 ? -67.555 -1.888 27.383 1.00 49.53 105 PRO A O 1
ATOM 779 N N . GLU A 1 106 ? -66.917 -0.762 25.527 1.00 25.69 106 GLU A N 1
ATOM 780 C CA . GLU A 1 106 ? -68.046 -0.920 24.551 1.00 25.69 106 GLU A CA 1
ATOM 781 C C . GLU A 1 106 ? -68.281 0.384 23.739 1.00 25.69 106 GLU A C 1
ATOM 783 O O . GLU A 1 106 ? -67.955 1.457 24.245 1.00 25.69 106 GLU A O 1
ATOM 788 N N . PRO A 1 107 ? -68.966 0.386 22.569 1.00 37.47 107 PRO A N 1
ATOM 789 C CA . PRO A 1 107 ? -68.901 -0.475 21.373 1.00 37.47 107 PRO A CA 1
ATOM 790 C C . PRO A 1 107 ? -68.733 0.372 20.061 1.00 37.47 107 PRO A C 1
ATOM 792 O O . PRO A 1 107 ? -68.666 1.601 20.128 1.00 37.47 107 PRO A O 1
ATOM 795 N N . PRO A 1 108 ? -68.628 -0.233 18.852 1.00 40.25 108 PRO A N 1
ATOM 796 C CA . PRO A 1 108 ? -68.202 0.469 17.633 1.00 40.25 108 PRO A CA 1
ATOM 797 C C . PRO A 1 108 ? -69.364 1.044 16.803 1.00 40.25 108 PRO A C 1
ATOM 799 O O . PRO A 1 108 ? -70.431 0.438 16.715 1.00 40.25 108 PRO A O 1
ATOM 802 N N . ALA A 1 109 ? -69.116 2.166 16.115 1.00 29.66 109 ALA A N 1
ATOM 803 C CA . ALA A 1 109 ? -69.996 2.713 15.081 1.00 29.66 109 ALA A CA 1
ATOM 804 C C . ALA A 1 109 ? -69.319 2.707 13.693 1.00 29.66 109 ALA A C 1
ATOM 806 O O . ALA A 1 109 ? -68.138 3.010 13.537 1.00 29.66 109 ALA A O 1
ATOM 807 N N . GLU A 1 110 ? -70.131 2.302 12.721 1.00 28.09 110 GLU A N 1
ATOM 808 C CA . GLU A 1 110 ? -69.915 1.929 11.317 1.00 28.09 110 GLU A CA 1
ATOM 809 C C . GLU A 1 110 ? -69.332 3.009 10.379 1.00 28.09 110 GLU A C 1
ATOM 811 O O . GLU A 1 110 ? -69.695 4.172 10.495 1.00 28.09 110 GLU A O 1
ATOM 816 N N . ARG A 1 111 ? -68.354 2.635 9.517 1.00 34.25 111 ARG A N 1
ATOM 817 C CA . ARG A 1 111 ? -68.394 2.423 8.026 1.00 34.25 111 ARG A CA 1
ATOM 818 C C . ARG A 1 111 ? -68.546 3.711 7.169 1.00 34.25 111 ARG A C 1
ATOM 820 O O . ARG A 1 111 ? -69.120 4.664 7.673 1.00 34.25 111 ARG A O 1
ATOM 827 N N . PRO A 1 112 ? -68.083 3.784 5.886 1.00 32.50 112 PRO A N 1
ATOM 828 C CA . PRO A 1 112 ? -68.074 2.699 4.883 1.00 32.50 112 PRO A CA 1
ATOM 829 C C . PRO A 1 112 ? -66.847 2.564 3.941 1.00 32.50 112 PRO A C 1
ATOM 831 O O . PRO A 1 112 ? -66.069 3.484 3.712 1.00 32.50 112 PRO A O 1
ATOM 834 N N . GLN A 1 113 ? -66.741 1.365 3.355 1.00 37.56 113 GLN A N 1
ATOM 835 C CA . GLN A 1 113 ? -65.895 0.982 2.212 1.00 37.56 113 GLN A CA 1
ATOM 836 C C . GLN A 1 113 ? -66.500 1.447 0.872 1.00 37.56 113 GLN A C 1
ATOM 838 O O . GLN A 1 113 ? -67.717 1.630 0.791 1.00 37.56 113 GLN A O 1
ATOM 843 N N . PRO A 1 114 ? -65.694 1.496 -0.204 1.00 38.81 114 PRO A N 1
ATOM 844 C CA . PRO A 1 114 ? -66.160 1.028 -1.520 1.00 38.81 114 PRO A CA 1
ATOM 845 C C . PRO A 1 114 ? -65.066 0.200 -2.265 1.00 38.81 114 PRO A C 1
ATOM 847 O O . PRO A 1 114 ? -63.959 0.057 -1.749 1.00 38.81 114 PRO A O 1
ATOM 850 N N . PRO A 1 115 ? -65.349 -0.422 -3.427 1.00 32.09 115 PRO A N 1
ATOM 851 C CA . PRO A 1 115 ? -65.822 -1.803 -3.528 1.00 32.09 115 PRO A CA 1
ATOM 852 C C . PRO A 1 115 ? -64.816 -2.735 -4.232 1.00 32.09 115 PRO A C 1
ATOM 854 O O . PRO A 1 115 ? -63.903 -2.302 -4.932 1.00 32.09 115 PRO A O 1
ATOM 857 N N . ALA A 1 116 ? -65.036 -4.039 -4.064 1.00 32.59 116 ALA A N 1
ATOM 858 C CA . ALA A 1 116 ? -64.408 -5.091 -4.851 1.00 32.59 116 ALA A CA 1
ATOM 859 C C . ALA A 1 116 ? -65.006 -5.143 -6.264 1.00 32.59 116 ALA A C 1
ATOM 861 O O . ALA A 1 116 ? -66.225 -5.062 -6.399 1.00 32.59 116 ALA A O 1
ATOM 862 N N . ASP A 1 117 ? -64.169 -5.381 -7.277 1.00 27.70 117 ASP A N 1
ATOM 863 C CA . ASP A 1 117 ? -64.609 -6.119 -8.459 1.00 27.70 117 ASP A CA 1
ATOM 864 C C . ASP A 1 117 ? -63.455 -6.851 -9.170 1.00 27.70 117 ASP A C 1
ATOM 866 O O . ASP A 1 117 ? -62.487 -6.255 -9.634 1.00 27.70 117 ASP A O 1
ATOM 870 N N . GLN A 1 118 ? -63.629 -8.175 -9.211 1.00 27.98 118 GLN A N 1
ATOM 871 C CA . GLN A 1 118 ? -63.350 -9.114 -10.303 1.00 27.98 118 GLN A CA 1
ATOM 872 C C . GLN A 1 118 ? -61.912 -9.303 -10.826 1.00 27.98 118 GLN A C 1
ATOM 874 O O . GLN A 1 118 ? -61.379 -8.544 -11.630 1.00 27.98 118 GLN A O 1
ATOM 879 N N . SER A 1 119 ? -61.352 -10.468 -10.475 1.00 28.56 119 SER A N 1
ATOM 880 C CA . SER A 1 119 ? -60.363 -11.188 -11.288 1.00 28.56 119 SER A CA 1
ATOM 881 C C . SER A 1 119 ? -60.916 -11.534 -12.679 1.00 28.56 119 SER A C 1
ATOM 883 O O . SER A 1 119 ? -62.120 -11.740 -12.841 1.00 28.56 119 SER A O 1
ATOM 885 N N . PRO A 1 120 ? -60.022 -11.749 -13.655 1.00 30.42 120 PRO A N 1
ATOM 886 C CA . PRO A 1 120 ? -59.849 -13.130 -14.105 1.00 30.42 120 PRO A CA 1
ATOM 887 C C . PRO A 1 120 ? -58.373 -13.547 -14.228 1.00 30.42 120 PRO A C 1
ATOM 889 O O . PRO A 1 120 ? -57.514 -12.772 -14.642 1.00 30.42 120 PRO A O 1
ATOM 892 N N . GLU A 1 121 ? -58.094 -14.807 -13.887 1.00 33.88 121 GLU A N 1
ATOM 893 C CA . GLU A 1 121 ? -56.868 -15.517 -14.281 1.00 33.88 121 GLU A CA 1
ATOM 894 C C . GLU A 1 121 ? -56.765 -15.612 -15.817 1.00 33.88 121 GLU A C 1
ATOM 896 O O . GLU A 1 121 ? -57.789 -15.628 -16.510 1.00 33.88 121 GLU A O 1
ATOM 901 N N . PRO A 1 122 ? -55.547 -15.788 -16.368 1.00 33.03 122 PRO A N 1
ATOM 902 C CA . PRO A 1 122 ? -55.262 -17.141 -16.850 1.00 33.03 122 PRO A CA 1
ATOM 903 C C . PRO A 1 122 ? -53.806 -17.629 -16.691 1.00 33.03 122 PRO A C 1
ATOM 905 O O . PRO A 1 122 ? -52.836 -16.924 -16.944 1.00 33.03 122 PRO A O 1
ATOM 908 N N . LYS A 1 123 ? -53.719 -18.922 -16.353 1.00 27.47 123 LYS A N 1
ATOM 909 C CA . LYS A 1 123 ? -52.905 -19.993 -16.969 1.00 27.47 123 LYS A CA 1
ATOM 910 C C . LYS A 1 123 ? -51.431 -19.725 -17.313 1.00 27.47 123 LYS A C 1
ATOM 912 O O . LYS A 1 123 ? -51.076 -19.265 -18.388 1.00 27.47 123 LYS A O 1
ATOM 917 N N . ASN A 1 124 ? -50.597 -20.244 -16.419 1.00 34.22 124 ASN A N 1
ATOM 918 C CA . ASN A 1 124 ? -49.504 -21.195 -16.653 1.00 34.22 124 ASN A CA 1
ATOM 919 C C . ASN A 1 124 ? -49.265 -21.649 -18.119 1.00 34.22 124 ASN A C 1
ATOM 921 O O . ASN A 1 124 ? -50.008 -22.485 -18.633 1.00 34.22 124 ASN A O 1
ATOM 925 N N . GLU A 1 125 ? -48.149 -21.222 -18.717 1.00 28.80 125 GLU A N 1
ATOM 926 C CA . GLU A 1 125 ? -47.422 -21.988 -19.737 1.00 28.80 125 GLU A CA 1
ATOM 927 C C . GLU A 1 125 ? -45.920 -21.956 -19.419 1.00 28.80 125 GLU A C 1
ATOM 929 O O . GLU A 1 125 ? -45.269 -20.913 -19.406 1.00 28.80 125 GLU A O 1
ATOM 934 N N . ARG A 1 126 ? -45.377 -23.145 -19.141 1.00 32.66 126 ARG A N 1
ATOM 935 C CA . ARG A 1 126 ? -43.942 -23.429 -19.116 1.00 32.66 126 ARG A CA 1
ATOM 936 C C . ARG A 1 126 ? -43.378 -23.241 -20.524 1.00 32.66 126 ARG A C 1
ATOM 938 O O . ARG A 1 126 ? -43.871 -23.885 -21.447 1.00 32.66 126 ARG A O 1
ATOM 945 N N . LYS A 1 127 ? -42.276 -22.500 -20.660 1.00 30.27 127 LYS A N 1
ATOM 946 C CA . LYS A 1 127 ? -41.295 -22.749 -21.723 1.00 30.27 127 LYS A CA 1
ATOM 947 C C . LYS A 1 127 ? -39.863 -22.678 -21.198 1.00 30.27 127 LYS A C 1
ATOM 949 O O . LYS A 1 127 ? -39.521 -21.854 -20.359 1.00 30.27 127 LYS A O 1
ATOM 954 N N . GLU A 1 128 ? -39.126 -23.662 -21.687 1.00 28.25 128 GLU A N 1
ATOM 955 C CA . GLU A 1 128 ? -37.798 -24.166 -21.361 1.00 28.25 128 GLU A CA 1
ATOM 956 C C . GLU A 1 128 ? -36.661 -23.137 -21.289 1.00 28.25 128 GLU A C 1
ATOM 958 O O . GLU A 1 128 ? -36.664 -22.100 -21.948 1.00 28.25 128 GLU A O 1
ATOM 963 N N . HIS A 1 129 ? -35.665 -23.511 -20.479 1.00 30.66 129 HIS A N 1
ATOM 964 C CA . HIS A 1 129 ? -34.324 -22.944 -20.394 1.00 30.66 129 HIS A CA 1
ATOM 965 C C . HIS A 1 129 ? -33.710 -22.594 -21.759 1.00 30.66 129 HIS A C 1
ATOM 967 O O . HIS A 1 129 ? -33.610 -23.440 -22.645 1.00 30.66 129 HIS A O 1
ATOM 973 N N . ALA A 1 130 ? -33.129 -21.399 -21.829 1.00 27.97 130 ALA A N 1
ATOM 974 C CA . ALA A 1 130 ? -31.871 -21.177 -22.523 1.00 27.97 130 ALA A CA 1
ATOM 975 C C . ALA A 1 130 ? -30.953 -20.421 -21.553 1.00 27.97 130 ALA A C 1
ATOM 977 O O . ALA A 1 130 ? -31.236 -19.285 -21.168 1.00 27.97 130 ALA A O 1
ATOM 978 N N . GLU A 1 131 ? -29.897 -21.092 -21.095 1.00 35.22 131 GLU A N 1
ATOM 979 C CA . GLU A 1 131 ? -28.822 -20.499 -20.305 1.00 35.22 131 GLU A CA 1
ATOM 980 C C . GLU A 1 131 ? -28.132 -19.421 -21.148 1.00 35.22 131 GLU A C 1
ATOM 982 O O . GLU A 1 131 ? -27.387 -19.717 -22.077 1.00 35.22 131 GLU A O 1
ATOM 987 N N . SER A 1 132 ? -28.404 -18.152 -20.841 1.00 29.72 132 SER A N 1
ATOM 988 C CA . SER A 1 132 ? -27.567 -17.045 -21.294 1.00 29.72 132 SER A CA 1
ATOM 989 C C . SER A 1 132 ? -26.472 -16.855 -20.256 1.00 29.72 132 SER A C 1
ATOM 991 O O . SER A 1 132 ? -26.735 -16.413 -19.136 1.00 29.72 132 SER A O 1
ATOM 993 N N . GLU A 1 133 ? -25.251 -17.196 -20.651 1.00 35.66 133 GLU A N 1
ATOM 994 C CA . GLU A 1 133 ? -24.005 -16.926 -19.944 1.00 35.66 133 GLU A CA 1
ATOM 995 C C . GLU A 1 133 ? -24.026 -15.502 -19.366 1.00 35.66 133 GLU A C 1
ATOM 997 O O . GLU A 1 133 ? -24.037 -14.501 -20.090 1.00 35.66 133 GLU A O 1
ATOM 1002 N N . ARG A 1 134 ? -24.078 -15.392 -18.032 1.00 31.98 134 ARG A N 1
ATOM 1003 C CA . ARG A 1 134 ? -23.896 -14.110 -17.351 1.00 31.98 134 ARG A CA 1
ATOM 1004 C C . ARG A 1 134 ? -22.433 -13.717 -17.493 1.00 31.98 134 ARG A C 1
ATOM 1006 O O . ARG A 1 134 ? -21.582 -14.146 -16.721 1.00 31.98 134 ARG A O 1
ATOM 1013 N N . LYS A 1 135 ? -22.177 -12.874 -18.490 1.00 29.69 135 LYS A N 1
ATOM 1014 C CA . LYS A 1 135 ? -21.010 -12.001 -18.590 1.00 29.69 135 LYS A CA 1
ATOM 1015 C C . LYS A 1 135 ? -20.745 -11.390 -17.209 1.00 29.69 135 LYS A C 1
ATOM 1017 O O . LYS A 1 135 ? -21.569 -10.631 -16.701 1.00 29.69 135 LYS A O 1
ATOM 1022 N N . VAL A 1 136 ? -19.634 -11.779 -16.588 1.00 36.31 136 VAL A N 1
ATOM 1023 C CA . VAL A 1 136 ? -19.169 -11.213 -15.320 1.00 36.31 136 VAL A CA 1
ATOM 1024 C C . VAL A 1 136 ? -18.783 -9.766 -15.606 1.00 36.31 136 VAL A C 1
ATOM 1026 O O . VAL A 1 136 ? -17.743 -9.482 -16.195 1.00 36.31 136 VAL A O 1
ATOM 1029 N N . GLU A 1 137 ? -19.697 -8.859 -15.287 1.00 32.78 137 GLU A N 1
ATOM 1030 C CA . GLU A 1 137 ? -19.465 -7.423 -15.325 1.00 32.78 137 GLU A CA 1
ATOM 1031 C C . GLU A 1 137 ? -18.424 -7.058 -14.262 1.00 32.78 137 GLU A C 1
ATOM 1033 O O . GLU A 1 137 ? -18.447 -7.580 -13.144 1.00 32.78 137 GLU A O 1
ATOM 1038 N N . ALA A 1 138 ? -17.491 -6.180 -14.635 1.00 35.03 138 ALA A N 1
ATOM 1039 C CA . ALA A 1 138 ? -16.453 -5.667 -13.753 1.00 35.03 138 ALA A CA 1
ATOM 1040 C C . ALA A 1 138 ? -17.063 -5.124 -12.444 1.00 35.03 138 ALA A C 1
ATOM 1042 O O . ALA A 1 138 ? -18.144 -4.523 -12.481 1.00 35.03 138 ALA A O 1
ATOM 1043 N N . PRO A 1 139 ? -16.401 -5.307 -11.286 1.00 32.22 139 PRO A N 1
ATOM 1044 C CA . PRO A 1 139 ? -16.915 -4.799 -10.026 1.00 32.22 139 PRO A CA 1
ATOM 1045 C C . PRO A 1 139 ? -17.021 -3.273 -10.098 1.00 32.22 139 PRO A C 1
ATOM 1047 O O . PRO A 1 139 ? -16.023 -2.559 -10.154 1.00 32.22 139 PRO A O 1
ATOM 1050 N N . GLN A 1 140 ? -18.258 -2.776 -10.106 1.00 34.25 140 GLN A N 1
ATOM 1051 C CA . GLN A 1 140 ? -18.540 -1.353 -9.960 1.00 34.25 140 GLN A CA 1
ATOM 1052 C C . GLN A 1 140 ? -17.987 -0.855 -8.611 1.00 34.25 140 GLN A C 1
ATOM 1054 O O . GLN A 1 140 ? -18.058 -1.590 -7.616 1.00 34.25 140 GLN A O 1
ATOM 1059 N N . PRO A 1 141 ? -17.468 0.385 -8.544 1.00 35.66 141 PRO A N 1
ATOM 1060 C CA . PRO A 1 141 ? -16.937 0.948 -7.311 1.00 35.66 141 PRO A CA 1
ATOM 1061 C C . PRO A 1 141 ? -18.046 1.001 -6.256 1.00 35.66 141 PRO A C 1
ATOM 1063 O O . PRO A 1 141 ? -19.097 1.620 -6.441 1.00 35.66 141 PRO A O 1
ATOM 1066 N N . ARG A 1 142 ? -17.826 0.295 -5.144 1.00 43.16 142 ARG A N 1
ATOM 1067 C CA . ARG A 1 142 ? -18.771 0.233 -4.028 1.00 43.16 142 ARG A CA 1
ATOM 1068 C C . ARG A 1 142 ? -18.825 1.610 -3.364 1.00 43.16 142 ARG A C 1
ATOM 1070 O O . ARG A 1 142 ? -17.804 2.155 -2.964 1.00 43.16 142 ARG A O 1
ATOM 1077 N N . ARG A 1 143 ? -20.033 2.171 -3.260 1.00 42.75 143 ARG A N 1
ATOM 1078 C CA . ARG A 1 143 ? -20.339 3.428 -2.557 1.00 42.75 143 ARG A CA 1
ATOM 1079 C C . ARG A 1 143 ? -20.103 3.266 -1.048 1.00 42.75 143 ARG A C 1
ATOM 1081 O O . ARG A 1 143 ? -21.041 3.002 -0.303 1.00 42.75 143 ARG A O 1
ATOM 1088 N N . GLY A 1 144 ? -18.862 3.442 -0.614 1.00 38.56 144 GLY A N 1
ATOM 1089 C CA . GLY A 1 144 ? -18.480 3.714 0.769 1.00 38.56 144 GLY A CA 1
ATOM 1090 C C . GLY A 1 144 ? -17.789 5.074 0.812 1.00 38.56 144 GLY A C 1
ATOM 1091 O O . GLY A 1 144 ? -16.826 5.282 0.090 1.00 38.56 144 GLY A O 1
ATOM 1092 N N . VAL A 1 145 ? -18.317 6.000 1.620 1.00 38.91 145 VAL A N 1
ATOM 1093 C CA . VAL A 1 145 ? -17.902 7.415 1.751 1.00 38.91 145 VAL A CA 1
ATOM 1094 C C . VAL A 1 145 ? -18.175 8.268 0.493 1.00 38.91 145 VAL A C 1
ATOM 1096 O O . VAL A 1 145 ? -17.615 8.064 -0.576 1.00 38.91 145 VAL A O 1
ATOM 1099 N N . LYS A 1 146 ? -19.048 9.285 0.609 1.00 43.22 146 LYS A N 1
ATOM 1100 C CA . LYS A 1 146 ? -19.412 10.201 -0.503 1.00 43.22 146 LYS A CA 1
ATOM 1101 C C . LYS A 1 146 ? -18.234 11.041 -1.037 1.00 43.22 146 LYS A C 1
ATOM 1103 O O . LYS A 1 146 ? -18.401 11.714 -2.047 1.00 43.22 146 LYS A O 1
ATOM 1108 N N . HIS A 1 147 ? -17.076 10.994 -0.384 1.00 52.88 147 HIS A N 1
ATOM 1109 C CA . HIS A 1 147 ? -15.849 11.660 -0.799 1.00 52.88 147 HIS A CA 1
ATOM 1110 C C . HIS A 1 147 ? -14.655 10.858 -0.262 1.00 52.88 147 HIS A C 1
ATOM 1112 O O . HIS A 1 147 ? -14.332 10.955 0.919 1.00 52.88 147 HIS A O 1
ATOM 1118 N N . ARG A 1 148 ? -14.028 10.025 -1.099 1.00 67.12 148 ARG A N 1
ATOM 1119 C CA . ARG A 1 148 ? -12.697 9.481 -0.798 1.00 67.12 148 ARG A CA 1
ATOM 1120 C C . ARG A 1 148 ? -11.692 10.595 -1.107 1.00 67.12 148 ARG A C 1
ATOM 1122 O O . ARG A 1 148 ? -11.691 11.044 -2.255 1.00 67.12 148 ARG A O 1
ATOM 1129 N N . PRO A 1 149 ? -10.895 11.064 -0.131 1.00 65.19 149 PRO A N 1
ATOM 1130 C CA . PRO A 1 149 ? -9.862 12.054 -0.395 1.00 65.19 149 PRO A CA 1
ATOM 1131 C C . PRO A 1 149 ? -8.947 11.575 -1.522 1.00 65.19 149 PRO A C 1
ATOM 1133 O O . PRO A 1 149 ? -8.517 10.419 -1.542 1.00 65.19 149 PRO A O 1
ATOM 1136 N N . GLN A 1 150 ? -8.712 12.453 -2.489 1.00 62.75 150 GLN A N 1
ATOM 1137 C CA . GLN A 1 150 ? -7.664 12.282 -3.484 1.00 62.75 150 GLN A CA 1
ATOM 1138 C C . GLN A 1 150 ? -6.612 13.336 -3.153 1.00 62.75 150 GLN A C 1
ATOM 1140 O O . GLN A 1 150 ? -6.938 14.522 -3.251 1.00 62.75 150 GLN A O 1
ATOM 1145 N N . PRO A 1 151 ? -5.396 12.939 -2.741 1.00 57.22 151 PRO A N 1
ATOM 1146 C CA . PRO A 1 151 ? -4.347 13.888 -2.397 1.00 57.22 151 PRO A CA 1
ATOM 1147 C C . PRO A 1 151 ? -4.152 14.895 -3.536 1.00 57.22 151 PRO A C 1
ATOM 1149 O O . PRO A 1 151 ? -3.922 14.505 -4.687 1.00 57.22 151 PRO A O 1
ATOM 1152 N N . LYS A 1 152 ? -4.251 16.196 -3.233 1.00 48.50 152 LYS A N 1
ATOM 1153 C CA . LYS A 1 152 ? -4.253 17.279 -4.241 1.00 48.50 152 LYS A CA 1
ATOM 1154 C C . LYS A 1 152 ? -3.012 17.309 -5.140 1.00 48.50 152 LYS A C 1
ATOM 1156 O O . LYS A 1 152 ? -3.064 17.879 -6.227 1.00 48.50 152 LYS A O 1
ATOM 1161 N N . HIS A 1 153 ? -1.910 16.687 -4.724 1.00 50.84 153 HIS A N 1
ATOM 1162 C CA . HIS A 1 153 ? -0.658 16.673 -5.482 1.00 50.84 153 HIS A CA 1
ATOM 1163 C C . HIS A 1 153 ? -0.635 15.673 -6.644 1.00 50.84 153 HIS A C 1
ATOM 1165 O O . HIS A 1 153 ? 0.334 15.666 -7.404 1.00 50.84 153 HIS A O 1
ATOM 1171 N N . GLY A 1 154 ? -1.682 14.853 -6.824 1.00 45.12 154 GLY A N 1
ATOM 1172 C CA . GLY A 1 154 ? -1.825 13.960 -7.983 1.00 45.12 154 GLY A CA 1
ATOM 1173 C C . GLY A 1 154 ? -0.695 12.934 -8.136 1.00 45.12 154 GLY A C 1
ATOM 1174 O O . GLY A 1 154 ? -0.564 12.308 -9.186 1.00 45.12 154 GLY A O 1
ATOM 1175 N N . ARG A 1 155 ? 0.141 12.775 -7.107 1.00 52.72 155 ARG A N 1
ATOM 1176 C CA . ARG A 1 155 ? 1.295 11.886 -7.073 1.00 52.72 155 ARG A CA 1
ATOM 1177 C C . ARG A 1 155 ? 1.163 11.020 -5.837 1.00 52.72 155 ARG A C 1
ATOM 1179 O O . ARG A 1 155 ? 1.306 11.497 -4.725 1.00 52.72 155 ARG A O 1
ATOM 1186 N N . GLU A 1 156 ? 0.855 9.751 -6.045 1.00 64.81 156 GLU A N 1
ATOM 1187 C CA . GLU A 1 156 ? 1.170 8.736 -5.047 1.00 64.81 156 GLU A CA 1
ATOM 1188 C C . GLU A 1 156 ? 2.666 8.418 -5.237 1.00 64.81 156 GLU A C 1
ATOM 1190 O O . GLU A 1 156 ? 3.048 8.065 -6.359 1.00 64.81 156 GLU A O 1
ATOM 1195 N N . PRO A 1 157 ? 3.528 8.576 -4.212 1.00 65.56 157 PRO A N 1
ATOM 1196 C CA . PRO A 1 157 ? 4.979 8.384 -4.345 1.00 65.56 157 PRO A CA 1
ATOM 1197 C C . PRO A 1 157 ? 5.339 7.022 -4.934 1.00 65.56 157 PRO A C 1
ATOM 1199 O O . PRO A 1 157 ? 6.245 6.893 -5.759 1.00 65.56 157 PRO A O 1
ATOM 1202 N N . ILE A 1 158 ? 4.583 6.010 -4.511 1.00 78.88 158 ILE A N 1
ATOM 1203 C CA . ILE A 1 158 ? 4.637 4.650 -5.018 1.00 78.88 158 ILE A CA 1
ATOM 1204 C C . ILE A 1 158 ? 3.209 4.126 -5.196 1.00 78.88 158 ILE A C 1
ATOM 1206 O O . ILE A 1 158 ? 2.409 4.221 -4.266 1.00 78.88 158 ILE A O 1
ATOM 1210 N N . PRO A 1 159 ? 2.851 3.548 -6.355 1.00 86.44 159 PRO A N 1
ATOM 1211 C CA . PRO A 1 159 ? 1.590 2.835 -6.452 1.00 86.44 159 PRO A CA 1
ATOM 1212 C C . PRO A 1 159 ? 1.641 1.616 -5.524 1.00 86.44 159 PRO A C 1
ATOM 1214 O O . PRO A 1 159 ? 2.620 0.863 -5.522 1.00 86.44 159 PRO A O 1
ATOM 1217 N N . VAL A 1 160 ? 0.573 1.407 -4.756 1.00 91.75 160 VAL A N 1
ATOM 1218 C CA . VAL A 1 160 ? 0.387 0.189 -3.951 1.00 91.75 160 VAL A CA 1
ATOM 1219 C C . VAL A 1 160 ? -0.612 -0.756 -4.622 1.00 91.75 160 VAL A C 1
ATOM 1221 O O . VAL A 1 160 ? -1.625 -0.275 -5.150 1.00 91.75 160 VAL A O 1
ATOM 1224 N N . PRO A 1 161 ? -0.353 -2.077 -4.623 1.00 93.56 161 PRO A N 1
ATOM 1225 C CA . PRO A 1 161 ? -1.251 -3.054 -5.219 1.00 93.56 161 PRO A CA 1
ATOM 1226 C C . PRO A 1 161 ? -2.528 -3.203 -4.390 1.00 93.56 161 PRO A C 1
ATOM 1228 O O . PRO A 1 161 ? -2.537 -3.003 -3.178 1.00 93.56 161 PRO A O 1
ATOM 1231 N N . ALA A 1 162 ? -3.611 -3.595 -5.049 1.00 91.19 162 ALA A N 1
ATOM 1232 C CA . ALA A 1 162 ? -4.817 -4.055 -4.388 1.00 91.19 162 ALA A CA 1
ATOM 1233 C C . ALA A 1 162 ? -4.548 -5.403 -3.710 1.00 91.19 162 ALA A C 1
ATOM 1235 O O . ALA A 1 162 ? -3.711 -6.184 -4.155 1.00 91.19 162 ALA A O 1
ATOM 1236 N N . GLY A 1 163 ? -5.286 -5.691 -2.646 1.00 92.12 163 GLY A N 1
ATOM 1237 C CA . GLY A 1 163 ? -5.127 -6.921 -1.882 1.00 92.12 163 GLY A CA 1
ATOM 1238 C C . GLY A 1 163 ? -6.405 -7.299 -1.155 1.00 92.12 163 GLY A C 1
ATOM 1239 O O . GLY A 1 163 ? -7.492 -6.798 -1.459 1.00 92.12 163 GLY A O 1
ATOM 1240 N N . GLN A 1 164 ? -6.276 -8.183 -0.170 1.00 92.62 164 GLN A N 1
ATOM 1241 C CA . GLN A 1 164 ? -7.405 -8.556 0.666 1.00 92.62 164 GLN A CA 1
ATOM 1242 C C . GLN A 1 164 ? -7.747 -7.394 1.595 1.00 92.62 164 GLN A C 1
ATOM 1244 O O . GLN A 1 164 ? -7.029 -7.108 2.547 1.00 92.62 164 GLN A O 1
ATOM 1249 N N . ILE A 1 165 ? -8.860 -6.722 1.331 1.00 88.06 165 ILE A N 1
ATOM 1250 C CA . ILE A 1 165 ? -9.310 -5.617 2.170 1.00 88.06 165 ILE A CA 1
ATOM 1251 C C . ILE A 1 165 ? -9.784 -6.182 3.511 1.00 88.06 165 ILE A C 1
ATOM 1253 O O . ILE A 1 165 ? -10.783 -6.902 3.562 1.00 88.06 165 ILE A O 1
ATOM 1257 N N . LEU A 1 166 ? -9.064 -5.851 4.582 1.00 86.75 166 LEU A N 1
ATOM 1258 C CA . LEU A 1 166 ? -9.495 -6.113 5.952 1.00 86.75 166 LEU A CA 1
ATOM 1259 C C . LEU A 1 166 ? -10.397 -4.975 6.433 1.00 86.75 166 LEU A C 1
ATOM 126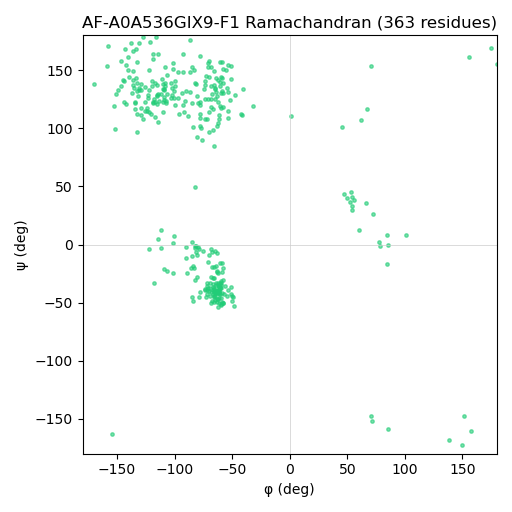1 O O . LEU A 1 166 ? -11.480 -5.220 6.959 1.00 86.75 166 LEU A O 1
ATOM 1265 N N . TYR A 1 167 ? -9.973 -3.737 6.168 1.00 87.44 167 TYR A N 1
ATOM 1266 C CA . TYR A 1 167 ? -10.735 -2.529 6.455 1.00 87.44 167 TYR A CA 1
ATOM 1267 C C . TYR A 1 167 ? -10.698 -1.566 5.272 1.00 87.44 167 TYR A C 1
ATOM 1269 O O . TYR A 1 167 ? -9.637 -1.326 4.700 1.00 87.44 167 TYR A O 1
ATOM 1277 N N . ASP A 1 168 ? -11.860 -1.014 4.924 1.00 88.69 168 ASP A N 1
ATOM 1278 C CA . ASP A 1 168 ? -12.027 -0.065 3.822 1.00 88.69 168 ASP A CA 1
ATOM 1279 C C . ASP A 1 168 ? -12.507 1.281 4.357 1.00 88.69 168 ASP A C 1
ATOM 1281 O O . ASP A 1 168 ? -13.579 1.362 4.963 1.00 88.69 168 ASP A O 1
ATOM 1285 N N . SER A 1 169 ? -11.749 2.337 4.076 1.00 87.00 169 SER A N 1
ATOM 1286 C CA . SER A 1 169 ? -12.149 3.729 4.267 1.00 87.00 169 SER A CA 1
ATOM 1287 C C . SER A 1 169 ? -12.654 4.048 5.682 1.00 87.00 169 SER A C 1
ATOM 1289 O O . SER A 1 169 ? -13.670 4.730 5.858 1.00 87.00 169 SER A O 1
ATOM 1291 N N . LEU A 1 170 ? -11.941 3.565 6.703 1.00 88.50 170 LEU A N 1
ATOM 1292 C CA . LEU A 1 170 ? -12.219 3.888 8.099 1.00 88.50 170 LEU A CA 1
ATOM 1293 C C . LEU A 1 170 ? -11.932 5.368 8.340 1.00 88.50 170 LEU A C 1
ATOM 1295 O O . LEU A 1 170 ? -10.793 5.806 8.223 1.00 88.50 170 LEU A O 1
ATOM 1299 N N . LYS A 1 171 ? -12.947 6.151 8.696 1.00 89.62 171 LYS A N 1
ATOM 1300 C CA . LYS A 1 171 ? -12.754 7.558 9.066 1.00 89.62 171 LYS A CA 1
ATOM 1301 C C . LYS A 1 171 ? -11.875 7.654 10.307 1.00 89.62 171 LYS A C 1
ATOM 1303 O O . LYS A 1 171 ? -12.248 7.122 11.351 1.00 89.62 171 LYS A O 1
ATOM 1308 N N . THR A 1 172 ? -10.763 8.372 10.208 1.00 90.31 172 THR A N 1
ATOM 1309 C CA . THR A 1 172 ? -9.770 8.475 11.289 1.00 90.31 172 THR A CA 1
ATOM 1310 C C . THR A 1 172 ? -10.351 9.049 12.578 1.00 90.31 172 THR A C 1
ATOM 1312 O O . THR A 1 172 ? -9.998 8.582 13.652 1.00 90.31 172 THR A O 1
ATOM 1315 N N . SER A 1 173 ? -11.344 9.942 12.493 1.00 87.62 173 SER A N 1
ATOM 1316 C CA . SER A 1 173 ? -12.048 10.505 13.658 1.00 87.62 173 SER A CA 1
ATOM 1317 C C . SER A 1 173 ? -12.744 9.472 14.559 1.00 87.62 173 SER A C 1
ATOM 1319 O O . SER A 1 173 ? -13.138 9.806 15.671 1.00 87.62 173 SER A O 1
ATOM 1321 N N . PHE A 1 174 ? -12.947 8.242 14.076 1.00 81.81 174 PHE A N 1
ATOM 1322 C CA . PHE A 1 174 ? -13.559 7.137 14.824 1.00 81.81 174 PHE A CA 1
ATOM 1323 C C . PHE A 1 174 ? -12.580 5.985 15.086 1.00 81.81 174 PHE A C 1
ATOM 1325 O O . PHE A 1 174 ? -12.981 4.938 15.595 1.00 81.81 174 PHE A O 1
ATOM 1332 N N . VAL A 1 175 ? -11.309 6.139 14.708 1.00 87.56 175 VAL A N 1
ATOM 1333 C CA . VAL A 1 175 ? -10.296 5.091 14.836 1.00 87.56 175 VAL A CA 1
ATOM 1334 C C . VAL A 1 175 ? -9.450 5.345 16.077 1.00 87.56 175 VAL A C 1
ATOM 1336 O O . VAL A 1 175 ? -8.749 6.344 16.180 1.00 87.56 175 VAL A O 1
ATOM 1339 N N . ASP A 1 176 ? -9.459 4.382 16.996 1.00 88.75 176 ASP A N 1
ATOM 1340 C CA . ASP A 1 176 ? -8.442 4.273 18.043 1.00 88.75 176 ASP A CA 1
ATOM 1341 C C . ASP A 1 176 ? -7.162 3.698 17.417 1.00 88.75 176 ASP A C 1
ATOM 1343 O O . ASP A 1 176 ? -6.987 2.481 17.299 1.00 88.75 176 ASP A O 1
ATOM 1347 N N . PHE A 1 177 ? -6.308 4.593 16.923 1.00 91.00 177 PHE A N 1
ATOM 1348 C CA . PHE A 1 177 ? -5.100 4.240 16.181 1.00 91.00 177 PHE A CA 1
ATOM 1349 C C . PHE A 1 177 ? -4.076 3.423 16.984 1.00 91.00 177 PHE A C 1
ATOM 1351 O O . PHE A 1 177 ? -3.670 2.377 16.471 1.00 91.00 177 PHE A O 1
ATOM 1358 N N . PRO A 1 178 ? -3.722 3.782 18.240 1.00 88.56 178 PRO A N 1
ATOM 1359 C CA . PRO A 1 178 ? -2.905 2.913 19.088 1.00 88.56 178 PRO A CA 1
ATOM 1360 C C . PRO A 1 178 ? -3.435 1.484 19.147 1.00 88.56 178 PRO A C 1
ATOM 1362 O O . PRO A 1 178 ? -2.707 0.519 18.921 1.00 88.56 178 PRO A O 1
ATOM 1365 N N . ARG A 1 179 ? -4.739 1.333 19.387 1.00 86.31 179 ARG A N 1
ATOM 1366 C CA . ARG A 1 179 ? -5.353 0.013 19.521 1.00 86.31 179 ARG A CA 1
ATOM 1367 C C . ARG A 1 179 ? -5.395 -0.763 18.209 1.00 86.31 179 ARG A C 1
ATOM 1369 O O . ARG A 1 179 ? -5.308 -1.997 18.243 1.00 86.31 179 ARG A O 1
ATOM 1376 N N . LEU A 1 180 ? -5.554 -0.076 17.077 1.00 90.69 180 LEU A N 1
ATOM 1377 C CA . LEU A 1 180 ? -5.451 -0.684 15.753 1.00 90.69 180 LEU A CA 1
ATOM 1378 C C . LEU A 1 180 ? -4.057 -1.292 15.570 1.00 90.69 180 LEU A C 1
ATOM 1380 O O . LEU A 1 180 ? -3.965 -2.483 15.282 1.00 90.69 180 LEU A O 1
ATOM 1384 N N . LEU A 1 181 ? -2.996 -0.521 15.815 1.00 91.38 181 LEU A N 1
ATOM 1385 C CA . LEU A 1 181 ? -1.613 -0.970 15.633 1.00 91.38 181 LEU A CA 1
ATOM 1386 C C . LEU A 1 181 ? -1.273 -2.162 16.534 1.00 91.38 181 LEU A C 1
ATOM 1388 O O . LEU A 1 181 ? -0.897 -3.210 16.015 1.00 91.38 181 LEU A O 1
ATOM 1392 N N . THR A 1 182 ? -1.562 -2.082 17.838 1.00 89.56 182 THR A N 1
ATOM 1393 C CA . THR A 1 182 ? -1.356 -3.209 18.769 1.00 89.56 182 THR A CA 1
ATOM 1394 C C . THR A 1 182 ? -2.127 -4.469 18.347 1.00 89.56 182 THR A C 1
ATOM 1396 O O . THR A 1 182 ? -1.726 -5.599 18.633 1.00 89.56 182 THR A O 1
ATOM 1399 N N . THR A 1 183 ? -3.282 -4.311 17.690 1.00 90.12 183 THR A N 1
ATOM 1400 C CA . THR A 1 183 ? -4.053 -5.454 17.177 1.00 90.12 183 THR A CA 1
ATOM 1401 C C . THR A 1 183 ? -3.371 -6.084 15.965 1.00 90.12 183 THR A C 1
ATOM 1403 O O . THR A 1 183 ? -3.239 -7.306 15.940 1.00 90.12 183 THR A O 1
ATOM 1406 N N . LEU A 1 184 ? -2.896 -5.276 15.011 1.00 93.69 184 LEU A N 1
ATOM 1407 C CA . LEU A 1 184 ? -2.158 -5.759 13.839 1.00 93.69 184 LEU A CA 1
ATOM 1408 C C . LEU A 1 184 ? -0.849 -6.456 14.241 1.00 93.69 184 LEU A C 1
ATOM 1410 O O . LEU A 1 184 ? -0.530 -7.511 13.694 1.00 93.69 184 LEU A O 1
ATOM 1414 N N . GLU A 1 185 ? -0.142 -5.925 15.240 1.00 93.44 185 GLU A N 1
ATOM 1415 C CA . GLU A 1 185 ? 1.062 -6.538 15.810 1.00 93.44 185 GLU A CA 1
ATOM 1416 C C . GLU A 1 185 ? 0.766 -7.906 16.433 1.00 93.44 185 GLU A C 1
ATOM 1418 O O . GLU A 1 185 ? 1.369 -8.913 16.059 1.00 93.44 185 GLU A O 1
ATOM 1423 N N . ARG A 1 186 ? -0.215 -7.975 17.346 1.00 93.19 186 ARG A N 1
ATOM 1424 C CA . ARG A 1 186 ? -0.568 -9.219 18.053 1.00 93.19 186 ARG A CA 1
ATOM 1425 C C . ARG A 1 186 ? -1.058 -10.317 17.111 1.00 93.19 186 ARG A C 1
ATOM 1427 O O . ARG A 1 186 ? -0.834 -11.495 17.378 1.00 93.19 186 ARG A O 1
ATOM 1434 N N . GLU A 1 187 ? -1.772 -9.948 16.053 1.00 93.62 187 GLU A N 1
ATOM 1435 C CA . GLU A 1 187 ? -2.344 -10.900 15.095 1.00 93.62 187 GLU A CA 1
ATOM 1436 C C . GLU A 1 187 ? -1.358 -11.320 13.999 1.00 93.62 187 GLU A C 1
ATOM 1438 O O . GLU A 1 187 ? -1.714 -12.119 13.135 1.00 93.62 187 GLU A O 1
ATOM 1443 N N . GLY A 1 188 ? -0.113 -10.832 14.036 1.00 95.44 188 GLY A N 1
ATOM 1444 C CA . GLY A 1 188 ? 0.896 -11.199 13.047 1.00 95.44 188 GLY A CA 1
ATOM 1445 C C . GLY A 1 188 ? 0.546 -10.687 11.649 1.00 95.44 188 GLY A C 1
ATOM 1446 O O . GLY A 1 188 ? 0.785 -11.369 10.650 1.00 95.44 188 GLY A O 1
ATOM 1447 N N . TYR A 1 189 ? -0.064 -9.503 11.562 1.00 97.12 189 TYR A N 1
ATOM 1448 C CA . TYR A 1 189 ? -0.588 -8.973 10.311 1.00 97.12 189 TYR A CA 1
ATOM 1449 C C . TYR A 1 189 ? 0.499 -8.792 9.241 1.00 97.12 189 TYR A C 1
ATOM 1451 O O . TYR A 1 189 ? 1.610 -8.344 9.527 1.00 97.12 189 TYR A O 1
ATOM 1459 N N . THR A 1 190 ? 0.163 -9.121 7.991 1.00 97.75 190 THR A N 1
ATOM 1460 C CA . THR A 1 190 ? 1.032 -8.933 6.819 1.00 97.75 190 THR A CA 1
ATOM 1461 C C . THR A 1 190 ? 0.256 -8.200 5.733 1.00 97.75 190 THR A C 1
ATOM 1463 O O . THR A 1 190 ? -0.778 -8.674 5.260 1.00 97.75 190 THR A O 1
ATOM 1466 N N . GLY A 1 191 ? 0.720 -7.011 5.366 1.00 97.75 191 GLY A N 1
ATOM 1467 C CA . GLY A 1 191 ? -0.059 -6.082 4.561 1.00 97.75 191 GLY A CA 1
ATOM 1468 C C . GLY A 1 191 ? 0.424 -4.650 4.726 1.00 97.75 191 GLY A C 1
ATOM 1469 O O . GLY A 1 191 ? 1.533 -4.398 5.190 1.00 97.75 191 GLY A O 1
ATOM 1470 N N . TYR A 1 192 ? -0.429 -3.698 4.377 1.00 97.12 192 TYR A N 1
ATOM 1471 C CA . TYR A 1 192 ? -0.176 -2.291 4.643 1.00 97.12 192 TYR A CA 1
ATOM 1472 C C . TYR A 1 192 ? -1.391 -1.603 5.262 1.00 97.12 192 TYR A C 1
ATOM 1474 O O . TYR A 1 192 ? -2.536 -2.033 5.088 1.00 97.12 192 TYR A O 1
ATOM 1482 N N . VAL A 1 193 ? -1.123 -0.505 5.964 1.00 96.88 193 VAL A N 1
ATOM 1483 C CA . VAL A 1 193 ? -2.120 0.475 6.398 1.00 96.88 193 VAL A CA 1
ATOM 1484 C C . VAL A 1 193 ? -1.889 1.742 5.593 1.00 96.88 193 VAL A C 1
ATOM 1486 O O . VAL A 1 193 ? -0.788 2.285 5.603 1.00 96.88 193 VAL A O 1
ATOM 1489 N N . ARG A 1 194 ? -2.907 2.210 4.876 1.00 95.31 194 ARG A N 1
ATOM 1490 C CA . ARG A 1 194 ? -2.830 3.419 4.058 1.00 95.31 194 ARG A CA 1
ATOM 1491 C C . ARG A 1 194 ? -3.707 4.507 4.646 1.00 95.31 194 ARG A C 1
ATOM 1493 O O . ARG A 1 194 ? -4.889 4.272 4.859 1.00 95.31 194 ARG A O 1
ATOM 1500 N N . LEU A 1 195 ? -3.139 5.691 4.829 1.00 94.12 195 LEU A N 1
ATOM 1501 C CA . LEU A 1 195 ? -3.846 6.918 5.171 1.00 94.12 195 LEU A CA 1
ATOM 1502 C C . LEU A 1 195 ? -4.035 7.763 3.915 1.00 94.12 195 LEU A C 1
ATOM 1504 O O . LEU A 1 195 ? -3.087 7.988 3.165 1.00 94.12 195 LEU A O 1
ATOM 1508 N N . LEU A 1 196 ? -5.256 8.240 3.701 1.00 91.38 196 LEU A N 1
ATOM 1509 C CA . LEU A 1 196 ? -5.589 9.199 2.655 1.00 91.38 196 LEU A CA 1
ATOM 1510 C C . LEU A 1 196 ? -6.261 10.411 3.290 1.00 91.38 196 LEU A C 1
ATOM 1512 O O . LEU A 1 196 ? -7.359 10.290 3.841 1.00 91.38 196 LEU A O 1
ATOM 1516 N N . THR A 1 197 ? -5.630 11.575 3.173 1.00 89.62 197 THR A N 1
ATOM 1517 C CA . THR A 1 197 ? -6.216 12.871 3.526 1.00 89.62 197 THR A CA 1
ATOM 1518 C C . THR A 1 197 ? -6.338 13.741 2.272 1.00 89.62 197 THR A C 1
ATOM 1520 O O . THR A 1 197 ? -6.005 13.310 1.164 1.00 89.62 197 THR A O 1
ATOM 1523 N N . ASP A 1 198 ? -6.883 14.950 2.406 1.00 85.25 198 ASP A N 1
ATOM 1524 C CA . ASP A 1 198 ? -6.987 15.869 1.265 1.00 85.25 198 ASP A CA 1
ATOM 1525 C C . ASP A 1 198 ? -5.608 16.382 0.813 1.00 85.25 198 ASP A C 1
ATOM 1527 O O . ASP A 1 198 ? -5.410 16.687 -0.365 1.00 85.25 198 ASP A O 1
ATOM 1531 N N . ASP A 1 199 ? -4.652 16.447 1.741 1.00 84.38 199 ASP A N 1
ATOM 1532 C CA . ASP A 1 199 ? -3.353 17.096 1.558 1.00 84.38 199 ASP A CA 1
ATOM 1533 C C . ASP A 1 199 ? -2.166 16.141 1.782 1.00 84.38 199 ASP A C 1
ATOM 1535 O O . ASP A 1 199 ? -1.020 16.526 1.559 1.00 84.38 199 ASP A O 1
ATOM 1539 N N . ALA A 1 200 ? -2.412 14.895 2.189 1.00 87.69 200 ALA A N 1
ATOM 1540 C CA . ALA A 1 200 ? -1.366 13.914 2.438 1.00 87.69 200 ALA A CA 1
ATOM 1541 C C . ALA A 1 200 ? -1.787 12.474 2.111 1.00 87.69 200 ALA A C 1
ATOM 1543 O O . ALA A 1 200 ? -2.968 12.114 2.095 1.00 87.69 200 ALA A O 1
ATOM 1544 N N . ALA A 1 201 ? -0.783 11.634 1.877 1.00 90.38 201 ALA A N 1
ATOM 1545 C CA . ALA A 1 201 ? -0.912 10.190 1.798 1.00 90.38 201 ALA A CA 1
ATOM 1546 C C . ALA A 1 201 ? 0.15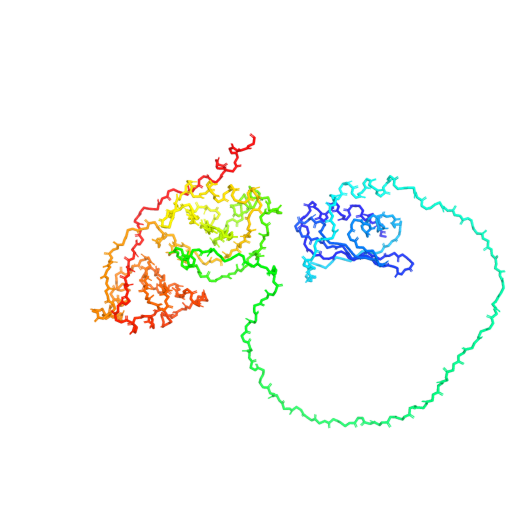3 9.526 2.675 1.00 90.38 201 ALA A C 1
ATOM 1548 O O . ALA A 1 201 ? 1.334 9.863 2.603 1.00 90.38 201 ALA A O 1
ATOM 1549 N N . GLY A 1 202 ? -0.267 8.556 3.481 1.00 92.69 202 GLY A N 1
ATOM 1550 C CA . GLY A 1 202 ? 0.611 7.778 4.348 1.00 92.69 202 GLY A CA 1
ATOM 1551 C C . GLY A 1 202 ? 0.512 6.284 4.061 1.00 92.69 202 GLY A C 1
ATOM 1552 O O . GLY A 1 202 ? -0.549 5.792 3.673 1.00 92.69 202 GLY A O 1
ATOM 1553 N N . LEU A 1 203 ? 1.594 5.541 4.278 1.00 95.19 203 LEU A N 1
ATOM 1554 C CA . LEU A 1 203 ? 1.639 4.090 4.116 1.00 95.19 203 LEU A CA 1
ATOM 1555 C C . LEU A 1 203 ? 2.537 3.460 5.180 1.00 95.19 203 LEU A C 1
ATOM 1557 O O . LEU A 1 203 ? 3.719 3.766 5.223 1.00 95.19 203 LEU A O 1
ATOM 1561 N N . ILE A 1 204 ? 2.008 2.540 5.982 1.00 96.38 204 ILE A N 1
ATOM 1562 C CA . ILE A 1 204 ? 2.790 1.718 6.914 1.00 96.38 204 ILE A CA 1
ATOM 1563 C C . ILE A 1 204 ? 2.804 0.287 6.390 1.00 96.38 204 ILE A C 1
ATOM 1565 O O . ILE A 1 204 ? 1.743 -0.285 6.134 1.00 96.38 204 ILE A O 1
ATOM 1569 N N . LEU A 1 205 ? 3.990 -0.293 6.236 1.00 96.69 205 LEU A N 1
ATOM 1570 C CA . LEU A 1 205 ? 4.180 -1.676 5.807 1.00 96.69 205 LEU A CA 1
ATOM 1571 C C . LEU A 1 205 ? 4.295 -2.590 7.027 1.00 96.69 205 LEU A C 1
ATOM 1573 O O . LEU A 1 205 ? 5.100 -2.331 7.917 1.00 96.69 205 LEU A O 1
ATOM 1577 N N . PHE A 1 206 ? 3.529 -3.678 7.048 1.00 97.19 206 PHE A N 1
ATOM 1578 C CA . PHE A 1 206 ? 3.532 -4.679 8.112 1.00 97.19 206 PHE A CA 1
ATOM 1579 C C . PHE A 1 206 ? 3.921 -6.052 7.578 1.00 97.19 206 PHE A C 1
ATOM 1581 O O . PHE A 1 206 ? 3.395 -6.504 6.557 1.00 97.19 206 PHE A O 1
ATOM 1588 N N . ARG A 1 207 ? 4.779 -6.753 8.320 1.00 96.56 207 ARG A N 1
ATOM 1589 C CA . ARG A 1 207 ? 5.100 -8.160 8.089 1.00 96.56 207 ARG A CA 1
ATOM 1590 C C . ARG A 1 207 ? 5.084 -8.930 9.394 1.00 96.56 207 ARG A C 1
ATOM 1592 O O . ARG A 1 207 ? 5.859 -8.621 10.293 1.00 96.56 207 ARG A O 1
ATOM 1599 N N . GLU A 1 208 ? 4.245 -9.961 9.460 1.00 96.56 208 GLU A N 1
ATOM 1600 C CA . GLU A 1 208 ? 4.124 -10.841 10.630 1.00 96.56 208 GLU A CA 1
ATOM 1601 C C . GLU A 1 208 ? 3.967 -10.038 11.935 1.00 96.56 208 GLU A C 1
ATOM 1603 O O . GLU A 1 208 ? 4.555 -10.346 12.967 1.00 96.56 208 GLU A O 1
ATOM 1608 N N . GLY A 1 209 ? 3.186 -8.956 11.866 1.00 94.75 209 GLY A N 1
ATOM 1609 C CA . GLY A 1 209 ? 2.930 -8.037 12.969 1.00 94.75 209 GLY A CA 1
ATOM 1610 C C . GLY A 1 209 ? 3.986 -6.946 13.141 1.00 94.75 209 GLY A C 1
ATOM 1611 O O . GLY A 1 209 ? 3.690 -5.932 13.747 1.00 94.75 209 GLY A O 1
ATOM 1612 N N . SER A 1 210 ? 5.180 -7.068 12.565 1.00 95.75 210 SER A N 1
ATOM 1613 C CA . SER A 1 210 ? 6.212 -6.027 12.659 1.00 95.75 210 SER A CA 1
ATOM 1614 C C . SER A 1 210 ? 5.968 -4.897 11.657 1.00 95.75 210 SER A C 1
ATOM 1616 O O . SER A 1 210 ? 5.859 -5.158 10.456 1.00 95.75 210 SER A O 1
ATOM 1618 N N . ALA A 1 211 ? 5.941 -3.644 12.118 1.00 95.75 211 ALA A N 1
ATOM 1619 C CA . ALA A 1 211 ? 5.930 -2.471 11.243 1.00 95.75 211 ALA A CA 1
ATOM 1620 C C . ALA A 1 211 ? 7.323 -2.267 10.626 1.00 95.75 211 ALA A C 1
ATOM 1622 O O . ALA A 1 211 ? 8.269 -1.899 11.314 1.00 95.75 211 ALA A O 1
ATOM 1623 N N . LEU A 1 212 ? 7.472 -2.539 9.332 1.00 94.25 212 LEU A N 1
ATOM 1624 C CA . LEU A 1 212 ? 8.767 -2.505 8.651 1.00 94.25 212 LEU A CA 1
ATOM 1625 C C . LEU A 1 212 ? 9.210 -1.087 8.302 1.00 94.25 212 LEU A C 1
ATOM 1627 O O . LEU A 1 212 ? 10.373 -0.745 8.478 1.00 94.25 212 LEU A O 1
ATOM 1631 N N . GLU A 1 213 ? 8.293 -0.289 7.763 1.00 93.88 213 GLU A N 1
ATOM 1632 C CA . GLU A 1 213 ? 8.577 1.059 7.282 1.00 93.88 213 GLU A CA 1
ATOM 1633 C C . GLU A 1 213 ? 7.283 1.880 7.229 1.00 93.88 213 GLU A C 1
ATOM 1635 O O . GLU A 1 213 ? 6.191 1.328 7.071 1.00 93.88 213 GLU A O 1
ATOM 1640 N N . CYS A 1 214 ? 7.412 3.197 7.346 1.00 95.00 214 CYS A N 1
ATOM 1641 C CA . CYS A 1 214 ? 6.345 4.163 7.161 1.00 95.00 214 CYS A CA 1
ATOM 1642 C C . CYS A 1 214 ? 6.770 5.195 6.119 1.00 95.00 214 CYS A C 1
ATOM 1644 O O . CYS A 1 214 ? 7.874 5.726 6.163 1.00 95.00 214 CYS A O 1
ATOM 1646 N N . LEU A 1 215 ? 5.859 5.514 5.210 1.00 93.50 215 LEU A N 1
ATOM 1647 C CA . LEU A 1 215 ? 5.990 6.556 4.210 1.00 93.50 215 LEU A CA 1
ATOM 1648 C C . LEU A 1 215 ? 4.926 7.603 4.463 1.00 93.50 215 LEU A C 1
ATOM 1650 O O . LEU A 1 215 ? 3.779 7.262 4.749 1.00 93.50 215 LEU A O 1
ATOM 1654 N N . TYR A 1 216 ? 5.298 8.866 4.332 1.00 92.38 216 TYR A N 1
ATOM 1655 C CA . TYR A 1 216 ? 4.364 9.970 4.445 1.00 92.38 216 TYR A CA 1
ATOM 1656 C C . TYR A 1 216 ? 4.719 11.046 3.426 1.00 92.38 216 TYR A C 1
ATOM 1658 O O . TYR A 1 216 ? 5.831 11.574 3.430 1.00 92.38 216 TYR A O 1
ATOM 1666 N N . ASP A 1 217 ? 3.775 11.350 2.545 1.00 88.94 217 ASP A N 1
ATOM 1667 C CA . ASP A 1 217 ? 3.876 12.406 1.544 1.00 88.94 217 ASP A CA 1
ATOM 1668 C C . ASP A 1 217 ? 2.805 13.455 1.833 1.00 88.94 217 ASP A C 1
ATOM 1670 O O . ASP A 1 217 ? 1.614 13.176 1.700 1.00 88.94 217 ASP A O 1
ATOM 1674 N N . GLY A 1 218 ? 3.228 14.632 2.293 1.00 83.81 218 GLY A N 1
ATOM 1675 C CA . GLY A 1 218 ? 2.344 15.716 2.715 1.00 83.81 218 GLY A CA 1
ATOM 1676 C C . GLY A 1 218 ? 2.526 16.986 1.887 1.00 83.81 218 GLY A C 1
ATOM 1677 O O . GLY A 1 218 ? 3.573 17.216 1.291 1.00 83.81 218 GLY A O 1
ATOM 1678 N N . ALA A 1 219 ? 1.517 17.855 1.910 1.00 67.81 219 ALA A N 1
ATOM 1679 C CA . ALA A 1 219 ? 1.450 19.067 1.090 1.00 67.81 219 ALA A CA 1
ATOM 1680 C C . ALA A 1 219 ? 2.466 20.175 1.404 1.00 67.81 219 ALA A C 1
ATOM 1682 O O . ALA A 1 219 ? 2.497 21.181 0.690 1.00 67.81 219 ALA A O 1
ATOM 1683 N N . ALA A 1 220 ? 3.255 20.038 2.473 1.00 62.28 220 ALA A N 1
ATOM 1684 C CA . ALA A 1 220 ? 4.146 21.100 2.931 1.00 62.28 220 ALA A CA 1
ATOM 1685 C C . ALA A 1 220 ? 5.205 21.465 1.878 1.00 62.28 220 ALA A C 1
ATOM 1687 O O . ALA A 1 220 ? 5.480 22.650 1.717 1.00 62.28 220 ALA A O 1
ATOM 1688 N N . ASP A 1 221 ? 5.715 20.487 1.117 1.00 60.06 221 ASP A N 1
ATOM 1689 C CA . ASP A 1 221 ? 6.646 20.700 0.008 1.00 60.06 221 ASP A CA 1
ATOM 1690 C C . ASP A 1 221 ? 6.488 19.601 -1.060 1.00 60.06 221 ASP A C 1
ATOM 1692 O O . ASP A 1 221 ? 6.531 18.406 -0.771 1.00 60.06 221 ASP A O 1
ATOM 1696 N N . ALA A 1 222 ? 6.347 19.984 -2.334 1.00 54.31 222 ALA A N 1
ATOM 1697 C CA . ALA A 1 222 ? 6.271 19.016 -3.428 1.00 54.31 222 ALA A CA 1
ATOM 1698 C C . ALA A 1 222 ? 7.567 18.181 -3.501 1.00 54.31 222 ALA A C 1
ATOM 1700 O O . ALA A 1 222 ? 8.608 18.679 -3.930 1.00 54.31 222 ALA A O 1
ATOM 1701 N N . GLY A 1 223 ? 7.489 16.903 -3.113 1.00 58.12 223 GLY A N 1
ATOM 1702 C CA . GLY A 1 223 ? 8.628 15.981 -3.077 1.00 58.12 223 GLY A CA 1
ATOM 1703 C C . GLY A 1 223 ? 9.239 15.743 -1.692 1.00 58.12 223 GLY A C 1
ATOM 1704 O O . GLY A 1 223 ? 10.274 15.082 -1.617 1.00 58.12 223 GLY A O 1
ATOM 1705 N N . SER A 1 224 ? 8.627 16.220 -0.602 1.00 72.62 224 SER A N 1
ATOM 1706 C CA . SER A 1 224 ? 9.081 15.950 0.770 1.00 72.62 224 SER A CA 1
ATOM 1707 C C . SER A 1 224 ? 8.603 14.595 1.300 1.00 72.62 224 SER A C 1
ATOM 1709 O O . SER A 1 224 ? 8.052 14.520 2.397 1.00 72.62 224 SER A O 1
ATOM 1711 N N . LEU A 1 225 ? 8.797 13.520 0.532 1.00 86.00 225 LEU A N 1
ATOM 1712 C CA . LEU A 1 225 ? 8.523 12.173 1.024 1.00 86.00 225 LEU A CA 1
ATOM 1713 C C . LEU A 1 225 ? 9.367 11.922 2.278 1.00 86.00 225 LEU A C 1
ATOM 1715 O O . LEU A 1 225 ? 10.599 11.927 2.224 1.00 86.00 225 LEU A O 1
ATOM 1719 N N . VAL A 1 226 ? 8.696 11.690 3.399 1.00 91.19 226 VAL A N 1
ATOM 1720 C CA . VAL A 1 226 ? 9.321 11.337 4.671 1.00 91.19 226 VAL A CA 1
ATOM 1721 C C . VAL A 1 226 ? 9.224 9.827 4.850 1.00 91.19 226 VAL A C 1
ATOM 1723 O O . VAL A 1 226 ? 8.202 9.224 4.518 1.00 91.19 226 VAL A O 1
ATOM 1726 N N . LEU A 1 227 ? 10.284 9.222 5.389 1.00 92.12 227 LEU A N 1
ATOM 1727 C CA . LEU A 1 227 ? 10.350 7.797 5.721 1.00 92.12 227 LEU A CA 1
ATOM 1728 C C . LEU A 1 227 ? 10.575 7.591 7.225 1.00 92.12 227 LEU A C 1
ATOM 1730 O O . LEU A 1 227 ? 11.013 8.507 7.930 1.00 92.12 227 LEU A O 1
ATOM 1734 N N . GLY A 1 228 ? 10.327 6.381 7.713 1.00 92.62 228 GLY A N 1
ATOM 1735 C CA . GLY A 1 228 ? 10.682 5.953 9.057 1.00 92.62 228 GLY A CA 1
ATOM 1736 C C . GLY A 1 228 ? 9.835 6.576 10.155 1.00 92.62 228 GLY A C 1
ATOM 1737 O O . GLY A 1 228 ? 8.678 6.960 9.983 1.00 92.62 228 GLY A O 1
ATOM 1738 N N . LYS A 1 229 ? 10.451 6.700 11.329 1.00 92.44 229 LYS A N 1
ATOM 1739 C CA . LYS A 1 229 ? 9.818 7.264 12.523 1.00 92.44 229 LYS A CA 1
ATOM 1740 C C . LYS A 1 229 ? 9.229 8.671 12.310 1.00 92.44 229 LYS A C 1
ATOM 1742 O O . LYS A 1 229 ? 8.096 8.874 12.735 1.00 92.44 229 LYS A O 1
ATOM 1747 N N . PRO A 1 230 ? 9.905 9.631 11.641 1.00 92.38 230 PRO A N 1
ATOM 1748 C CA . PRO A 1 230 ? 9.299 10.935 11.363 1.00 92.38 230 PRO A CA 1
ATOM 1749 C C . PRO A 1 230 ? 8.027 10.839 10.506 1.00 92.38 230 PRO A C 1
ATOM 1751 O O . PRO A 1 230 ? 7.061 11.550 10.767 1.00 92.38 230 PRO A O 1
ATOM 1754 N N . ALA A 1 231 ? 7.988 9.923 9.531 1.00 93.25 231 ALA A N 1
ATOM 1755 C CA . ALA A 1 231 ? 6.788 9.672 8.734 1.00 93.25 231 ALA A CA 1
ATOM 1756 C C . ALA A 1 231 ? 5.650 9.108 9.593 1.00 93.25 231 ALA A C 1
ATOM 1758 O O . ALA A 1 231 ? 4.510 9.545 9.465 1.00 93.25 231 ALA A O 1
ATOM 1759 N N . LEU A 1 232 ? 5.972 8.184 10.504 1.00 93.88 232 LEU A N 1
ATOM 1760 C CA . LEU A 1 232 ? 5.004 7.604 11.432 1.00 93.88 232 LEU A CA 1
ATOM 1761 C C . LEU A 1 232 ? 4.430 8.648 12.401 1.00 93.88 232 LEU A C 1
ATOM 1763 O O . LEU A 1 232 ? 3.247 8.588 12.720 1.00 93.88 232 LEU A O 1
ATOM 1767 N N . MET A 1 233 ? 5.234 9.627 12.830 1.00 92.44 233 MET A N 1
ATOM 1768 C CA . MET A 1 233 ? 4.753 10.751 13.642 1.00 92.44 233 MET A CA 1
ATOM 1769 C C . MET A 1 233 ? 3.728 11.592 12.872 1.00 92.44 233 MET A C 1
ATOM 1771 O O . MET A 1 233 ? 2.627 11.795 13.370 1.00 92.44 233 MET A O 1
ATOM 1775 N N . HIS A 1 234 ? 4.037 11.993 11.633 1.00 92.75 234 HIS A N 1
ATOM 1776 C CA . HIS A 1 234 ? 3.088 12.732 10.791 1.00 92.75 234 HIS A CA 1
ATOM 1777 C C . HIS A 1 234 ? 1.810 11.936 10.500 1.00 92.75 234 HIS A C 1
ATOM 1779 O O . HIS A 1 234 ? 0.710 12.478 10.574 1.00 92.75 234 HIS A O 1
ATOM 1785 N N . PHE A 1 235 ? 1.950 10.636 10.227 1.00 93.75 235 PHE A N 1
ATOM 1786 C CA . PHE A 1 235 ? 0.820 9.728 10.054 1.00 93.75 235 PHE A CA 1
ATOM 1787 C C . PHE A 1 235 ? -0.070 9.719 11.305 1.00 93.75 235 PHE A C 1
ATOM 1789 O O . PHE A 1 235 ? -1.285 9.878 11.204 1.00 93.75 235 PHE A O 1
ATOM 1796 N N . ASN A 1 236 ? 0.526 9.538 12.487 1.00 93.56 236 ASN A N 1
ATOM 1797 C CA . ASN A 1 236 ? -0.193 9.509 13.758 1.00 93.56 236 ASN A CA 1
ATOM 1798 C C . ASN A 1 236 ? -0.898 10.838 14.059 1.00 93.56 236 ASN A C 1
ATOM 1800 O O . ASN A 1 236 ? -2.034 10.823 14.535 1.00 93.56 236 ASN A O 1
ATOM 1804 N N . ASP A 1 237 ? -0.252 11.969 13.770 1.00 92.44 237 ASP A N 1
ATOM 1805 C CA . ASP A 1 237 ? -0.823 13.299 13.986 1.00 92.44 237 ASP A CA 1
ATOM 1806 C C . ASP A 1 237 ? -2.101 13.500 13.152 1.00 92.44 237 ASP A C 1
ATOM 1808 O O . ASP A 1 237 ? -3.126 13.911 13.698 1.00 92.44 237 ASP A O 1
ATOM 1812 N N . ASP A 1 238 ? -2.090 13.132 11.865 1.00 92.56 238 ASP A N 1
ATOM 1813 C CA . ASP A 1 238 ? -3.273 13.239 10.997 1.00 92.56 238 ASP A CA 1
ATOM 1814 C C . ASP A 1 238 ? -4.407 12.301 11.436 1.00 92.56 238 ASP A C 1
ATOM 1816 O O . ASP A 1 238 ? -5.582 12.688 11.441 1.00 92.56 238 ASP A O 1
ATOM 1820 N N . VAL A 1 239 ? -4.076 11.075 11.853 1.00 92.50 239 VAL A N 1
ATOM 1821 C CA . VAL A 1 239 ? -5.087 10.142 12.365 1.00 92.50 239 VAL A CA 1
ATOM 1822 C C . VAL A 1 239 ? -5.700 10.660 13.667 1.00 92.50 239 VAL A C 1
ATOM 1824 O O . VAL A 1 239 ? -6.923 10.655 13.806 1.00 92.50 239 VAL A O 1
ATOM 1827 N N . THR A 1 240 ? -4.878 11.162 14.591 1.00 90.12 240 THR A N 1
ATOM 1828 C CA . THR A 1 240 ? -5.321 11.696 15.890 1.00 90.12 240 THR A CA 1
ATOM 1829 C C . THR A 1 240 ? -6.147 12.971 15.728 1.00 90.12 240 THR A C 1
ATOM 1831 O O . THR A 1 240 ? -7.119 13.179 16.454 1.00 90.12 240 THR A O 1
ATOM 1834 N N . ALA A 1 241 ? -5.824 13.800 14.733 1.00 90.31 241 ALA A N 1
ATOM 1835 C CA . ALA A 1 241 ? -6.631 14.956 14.355 1.00 90.31 241 ALA A CA 1
ATOM 1836 C C . ALA A 1 241 ? -7.972 14.572 13.692 1.00 90.31 241 ALA A C 1
ATOM 1838 O O . ALA A 1 241 ? -8.829 15.429 13.478 1.00 90.31 241 ALA A O 1
ATOM 1839 N N . GLY A 1 242 ? -8.183 13.290 13.373 1.00 89.38 242 GLY A N 1
ATOM 1840 C CA . GLY A 1 242 ? -9.384 12.808 12.700 1.00 89.38 242 GLY A CA 1
ATOM 1841 C C . GLY A 1 242 ? -9.451 13.215 11.228 1.00 89.38 242 GLY A C 1
ATOM 1842 O O . GLY A 1 242 ? -10.544 13.334 10.669 1.00 89.38 242 GLY A O 1
ATOM 1843 N N . HIS A 1 243 ? -8.296 13.442 10.598 1.00 88.12 243 HIS A N 1
ATOM 1844 C CA . HIS A 1 243 ? -8.195 13.833 9.200 1.00 88.12 243 HIS A CA 1
ATOM 1845 C C . HIS A 1 243 ? -8.071 12.605 8.294 1.00 88.12 243 HIS A C 1
ATOM 1847 O O . HIS A 1 243 ? -7.182 11.771 8.451 1.00 88.12 243 HIS A O 1
ATOM 1853 N N . GLY A 1 244 ? -8.983 12.483 7.331 1.00 89.62 244 GLY A N 1
ATOM 1854 C CA . GLY A 1 244 ? -8.910 11.466 6.285 1.00 89.62 244 GLY A CA 1
ATOM 1855 C C . GLY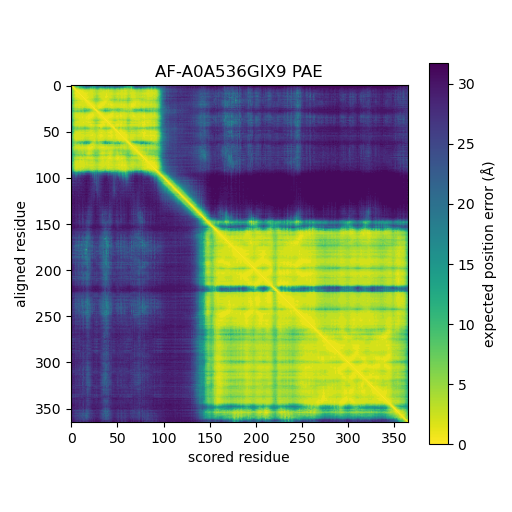 A 1 244 ? -9.496 10.097 6.632 1.00 89.62 244 GLY A C 1
ATOM 1856 O O . GLY A 1 244 ? -10.395 9.943 7.465 1.00 89.62 244 GLY A O 1
ATOM 1857 N N . VAL A 1 245 ? -9.037 9.094 5.887 1.00 92.19 245 VAL A N 1
ATOM 1858 C CA . VAL A 1 245 ? -9.511 7.711 5.972 1.00 92.19 245 VAL A CA 1
ATOM 1859 C C . VAL A 1 245 ? -8.353 6.721 5.940 1.00 92.19 245 VAL A C 1
ATOM 1861 O O . VAL A 1 245 ? -7.338 6.967 5.288 1.00 92.19 245 VAL A O 1
ATOM 1864 N N . LEU A 1 246 ? -8.534 5.590 6.616 1.00 94.31 246 LEU A N 1
ATOM 1865 C CA . LEU A 1 246 ? -7.594 4.479 6.658 1.00 94.31 246 LEU A CA 1
ATOM 1866 C C . LEU A 1 246 ? -8.126 3.275 5.882 1.00 94.31 246 LEU A C 1
ATOM 1868 O O . LEU A 1 246 ? -9.260 2.840 6.091 1.00 94.31 246 LEU A O 1
ATOM 1872 N N . ASP A 1 247 ? -7.265 2.694 5.056 1.00 92.94 247 ASP A N 1
ATOM 1873 C CA . ASP A 1 247 ? -7.451 1.370 4.471 1.00 92.94 247 ASP A CA 1
ATOM 1874 C C . ASP A 1 247 ? -6.445 0.403 5.101 1.00 92.94 247 ASP A C 1
ATOM 1876 O O . ASP A 1 247 ? -5.270 0.736 5.253 1.00 92.94 247 ASP A O 1
ATOM 1880 N N . VAL A 1 248 ? -6.879 -0.814 5.415 1.00 95.38 248 VAL A N 1
ATOM 1881 C CA . VAL A 1 248 ? -6.000 -1.891 5.891 1.00 95.38 248 VAL A CA 1
ATOM 1882 C C . VAL A 1 248 ? -6.125 -3.050 4.917 1.00 95.38 248 VAL A C 1
ATOM 1884 O O . VAL A 1 248 ? -7.196 -3.650 4.781 1.00 95.38 248 VAL A O 1
ATOM 1887 N N . VAL A 1 249 ? -5.042 -3.322 4.192 1.00 96.50 249 VAL A N 1
ATOM 1888 C CA . VAL A 1 249 ? -5.038 -4.237 3.043 1.00 96.50 249 VAL A CA 1
ATOM 1889 C C . VAL A 1 249 ? -3.971 -5.305 3.221 1.00 96.50 249 VAL A C 1
ATOM 1891 O O . VAL A 1 249 ? -2.797 -4.995 3.419 1.00 96.50 249 VAL A O 1
ATOM 1894 N N . GLY A 1 250 ? -4.398 -6.564 3.196 1.00 96.56 250 GLY A N 1
ATOM 1895 C CA . GLY A 1 250 ? -3.548 -7.737 3.339 1.00 96.56 250 GLY A CA 1
ATOM 1896 C C . GLY A 1 250 ? -2.897 -8.108 2.014 1.00 96.56 250 GLY A C 1
ATOM 1897 O O . GLY A 1 250 ? -3.549 -8.081 0.965 1.00 96.56 250 GLY A O 1
ATOM 1898 N N . LEU A 1 251 ? -1.619 -8.475 2.076 1.00 96.94 251 LEU A N 1
ATOM 1899 C CA . LEU A 1 251 ? -0.799 -8.899 0.940 1.00 96.94 251 LEU A CA 1
ATOM 1900 C C . LEU A 1 251 ? 0.031 -10.131 1.317 1.00 96.94 251 LEU A C 1
ATOM 1902 O O . LEU A 1 251 ? 0.156 -10.469 2.493 1.00 96.94 251 LEU A O 1
ATOM 1906 N N . SER A 1 252 ? 0.616 -10.799 0.318 1.00 95.94 252 SER A N 1
ATOM 1907 C CA . SER A 1 252 ? 1.596 -11.857 0.580 1.00 95.94 252 SER A CA 1
ATOM 1908 C C . SER A 1 252 ? 2.903 -11.273 1.131 1.00 95.94 252 SER A C 1
ATOM 1910 O O . SER A 1 252 ? 3.217 -10.097 0.917 1.00 95.94 252 SER A O 1
ATOM 1912 N N . ALA A 1 253 ? 3.688 -12.100 1.826 1.00 94.88 253 ALA A N 1
ATOM 1913 C CA . ALA A 1 253 ? 4.963 -11.677 2.402 1.00 94.88 253 ALA A CA 1
ATOM 1914 C C . ALA A 1 253 ? 5.961 -11.216 1.325 1.00 94.88 253 ALA A C 1
ATOM 1916 O O . ALA A 1 253 ? 6.688 -10.249 1.534 1.00 94.88 253 ALA A O 1
ATOM 1917 N N . GLU A 1 254 ? 5.955 -11.862 0.158 1.00 94.31 254 GLU A N 1
ATOM 1918 C CA . GLU A 1 254 ? 6.817 -11.533 -0.980 1.00 94.31 254 GLU A CA 1
ATOM 1919 C C . GLU A 1 254 ? 6.487 -10.150 -1.551 1.00 94.31 254 GLU A C 1
ATOM 1921 O O . GLU A 1 254 ? 7.388 -9.395 -1.912 1.00 94.31 254 GLU A O 1
ATOM 1926 N N . LEU A 1 255 ? 5.200 -9.790 -1.601 1.00 95.12 255 LEU A N 1
ATOM 1927 C CA . LEU A 1 255 ? 4.773 -8.464 -2.043 1.00 95.12 255 LEU A CA 1
ATOM 1928 C C . LEU A 1 255 ? 5.150 -7.383 -1.034 1.00 95.12 255 LEU A C 1
ATOM 1930 O O . LEU A 1 255 ? 5.585 -6.309 -1.443 1.00 95.12 255 LEU A O 1
ATOM 1934 N N . ILE A 1 256 ? 5.019 -7.659 0.267 1.00 95.50 256 ILE A N 1
ATOM 1935 C CA . ILE A 1 256 ? 5.457 -6.724 1.309 1.00 95.50 256 ILE A CA 1
ATOM 1936 C C . ILE A 1 256 ? 6.964 -6.522 1.281 1.00 95.50 256 ILE A C 1
ATOM 1938 O O . ILE A 1 256 ? 7.410 -5.382 1.362 1.00 95.50 256 ILE A O 1
ATOM 1942 N N . ASP A 1 257 ? 7.739 -7.588 1.093 1.00 92.75 257 ASP A N 1
ATOM 1943 C CA . ASP A 1 257 ? 9.178 -7.463 0.883 1.00 92.75 257 ASP A CA 1
ATOM 1944 C C . ASP A 1 257 ? 9.482 -6.607 -0.337 1.00 92.75 257 ASP A C 1
ATOM 1946 O O . ASP A 1 257 ? 10.231 -5.644 -0.234 1.00 92.75 257 ASP A O 1
ATOM 1950 N N . GLY A 1 258 ? 8.855 -6.889 -1.478 1.00 92.50 258 GLY A N 1
ATOM 1951 C CA . GLY A 1 258 ? 9.046 -6.098 -2.686 1.00 92.50 258 GLY A CA 1
ATOM 1952 C C . GLY A 1 258 ? 8.717 -4.617 -2.518 1.00 92.50 258 GLY A C 1
ATOM 1953 O O . GLY A 1 258 ? 9.462 -3.768 -3.006 1.00 92.50 258 GLY A O 1
ATOM 1954 N N . LEU A 1 259 ? 7.614 -4.305 -1.830 1.00 93.06 259 LEU A N 1
ATOM 1955 C CA . LEU A 1 259 ? 7.211 -2.934 -1.516 1.00 93.06 259 LEU A CA 1
ATOM 1956 C C . LEU A 1 259 ? 8.208 -2.265 -0.576 1.00 93.06 259 LEU A C 1
ATOM 1958 O O . LEU A 1 259 ? 8.611 -1.135 -0.826 1.00 93.06 259 LEU A O 1
ATOM 1962 N N . TYR A 1 260 ? 8.642 -2.965 0.467 1.00 92.56 260 TYR A N 1
ATOM 1963 C CA . TYR A 1 260 ? 9.665 -2.468 1.372 1.00 92.56 260 TYR A CA 1
ATOM 1964 C C . TYR A 1 260 ? 10.957 -2.151 0.602 1.00 92.56 260 TYR A C 1
ATOM 1966 O O . TYR A 1 260 ? 11.426 -1.013 0.648 1.00 92.56 260 TYR A O 1
ATOM 1974 N N . GLU A 1 261 ? 11.464 -3.072 -0.224 1.00 90.75 261 GLU A N 1
ATOM 1975 C CA . GLU A 1 261 ? 12.678 -2.823 -1.011 1.00 90.75 261 GLU A CA 1
ATOM 1976 C C . GLU A 1 261 ? 12.489 -1.691 -2.038 1.00 90.75 261 GLU A C 1
ATOM 1978 O O . GLU A 1 261 ? 13.401 -0.912 -2.321 1.00 90.75 261 GLU A O 1
ATOM 1983 N N . LEU A 1 262 ? 11.280 -1.544 -2.589 1.00 90.12 262 LEU A N 1
ATOM 1984 C CA . LEU A 1 262 ? 10.958 -0.427 -3.474 1.00 90.12 262 LEU A CA 1
ATOM 1985 C C . LEU A 1 262 ? 11.119 0.926 -2.763 1.00 90.12 262 LEU A C 1
ATOM 1987 O O . LEU A 1 262 ? 11.522 1.909 -3.392 1.00 90.12 262 LEU A O 1
ATOM 1991 N N . THR A 1 263 ? 10.838 0.973 -1.462 1.00 88.06 263 THR A N 1
ATOM 1992 C CA . THR A 1 263 ? 10.867 2.200 -0.660 1.00 88.06 263 THR A CA 1
ATOM 1993 C C . THR A 1 263 ? 12.261 2.550 -0.157 1.00 88.06 263 THR A C 1
ATOM 1995 O O . THR A 1 263 ? 12.702 3.680 -0.366 1.00 88.06 263 THR A O 1
ATOM 1998 N N . VAL A 1 264 ? 12.986 1.594 0.428 1.00 87.44 264 VAL A N 1
ATOM 1999 C CA . VAL A 1 264 ? 14.233 1.892 1.154 1.00 87.44 264 VAL A CA 1
ATOM 2000 C C . VAL A 1 264 ? 15.503 1.583 0.365 1.00 87.44 264 VAL A C 1
ATOM 2002 O O . VAL A 1 264 ? 16.543 2.196 0.610 1.00 87.44 264 VAL A O 1
ATOM 2005 N N . SER A 1 265 ? 15.439 0.674 -0.609 1.00 87.25 265 SER A N 1
ATOM 2006 C CA . SER A 1 265 ? 16.655 0.096 -1.187 1.00 87.25 265 SER A CA 1
ATOM 2007 C C . SER A 1 265 ? 17.246 0.984 -2.265 1.00 87.25 265 SER A C 1
ATOM 2009 O O . SER A 1 265 ? 16.552 1.726 -2.980 1.00 87.25 265 SER A O 1
ATOM 2011 N N . ARG A 1 266 ? 18.572 0.904 -2.388 1.00 84.06 266 ARG A N 1
ATOM 2012 C CA . ARG A 1 266 ? 19.307 1.651 -3.406 1.00 84.06 266 ARG A CA 1
ATOM 2013 C C . ARG A 1 266 ? 19.071 1.024 -4.783 1.00 84.06 266 ARG A C 1
ATOM 2015 O O . ARG A 1 266 ? 19.114 -0.201 -4.910 1.00 84.06 266 ARG A O 1
ATOM 2022 N N . PRO A 1 267 ? 18.858 1.837 -5.831 1.00 87.69 267 PRO A N 1
ATOM 2023 C CA . PRO A 1 267 ? 18.743 1.309 -7.179 1.00 87.69 267 PRO A CA 1
ATOM 2024 C C . PRO A 1 267 ? 20.055 0.641 -7.599 1.00 87.69 267 PRO A C 1
ATOM 2026 O O . PRO A 1 267 ? 21.132 1.231 -7.513 1.00 87.69 267 PRO A O 1
ATOM 2029 N N . MET A 1 268 ? 19.942 -0.603 -8.059 1.00 89.31 268 MET A N 1
ATOM 2030 C CA . MET A 1 268 ? 21.027 -1.361 -8.676 1.00 89.31 268 MET A CA 1
ATOM 2031 C C . MET A 1 268 ? 21.237 -0.911 -10.122 1.00 89.31 268 MET A C 1
ATOM 2033 O O . MET A 1 268 ? 22.371 -0.770 -10.578 1.00 89.31 268 MET A O 1
ATOM 2037 N N . TYR A 1 269 ? 20.131 -0.670 -10.825 1.00 89.38 269 TYR A N 1
ATOM 2038 C CA . TYR A 1 269 ? 20.108 -0.080 -12.155 1.00 89.38 269 TYR A CA 1
ATOM 2039 C C . TYR A 1 269 ? 19.096 1.064 -12.163 1.00 89.38 269 TYR A C 1
ATOM 2041 O O . TYR A 1 269 ? 17.995 0.922 -11.639 1.00 89.38 269 TYR A O 1
ATOM 2049 N N . THR A 1 270 ? 19.459 2.201 -12.741 1.00 91.06 270 THR A N 1
ATOM 2050 C CA . THR A 1 270 ? 18.588 3.377 -12.842 1.00 91.06 270 THR A CA 1
ATOM 2051 C C . THR A 1 270 ? 18.814 4.071 -14.176 1.00 91.06 270 THR A C 1
ATOM 2053 O O . THR A 1 270 ? 19.762 3.737 -14.888 1.00 91.06 270 THR A O 1
ATOM 2056 N N . GLU A 1 271 ? 17.926 5.004 -14.515 1.00 86.31 271 GLU A N 1
ATOM 2057 C CA . GLU A 1 271 ? 17.968 5.784 -15.757 1.00 86.31 271 GLU A CA 1
ATOM 2058 C C . GLU A 1 271 ? 18.033 4.912 -17.024 1.00 86.31 271 GLU A C 1
ATOM 2060 O O . GLU A 1 271 ? 18.587 5.295 -18.055 1.00 86.31 271 GLU A O 1
ATOM 2065 N N . LEU A 1 272 ? 17.449 3.713 -16.951 1.00 91.31 272 LEU A N 1
ATOM 2066 C CA . LEU A 1 272 ? 17.363 2.796 -18.074 1.00 91.31 272 LEU A CA 1
ATOM 2067 C C . LEU A 1 272 ? 16.146 3.161 -18.929 1.00 91.31 272 LEU A C 1
ATOM 2069 O O . LEU A 1 272 ? 15.015 2.838 -18.581 1.00 91.31 272 LEU A O 1
ATOM 2073 N N . TYR A 1 273 ? 16.358 3.842 -20.049 1.00 93.06 273 TYR A N 1
ATOM 2074 C CA . TYR A 1 273 ? 15.269 4.203 -20.959 1.00 93.06 273 TYR A CA 1
ATOM 2075 C C . TYR A 1 273 ? 14.784 2.994 -21.764 1.00 93.06 273 TYR A C 1
ATOM 2077 O O . TYR A 1 273 ? 15.590 2.265 -22.346 1.00 93.06 273 TYR A O 1
ATOM 2085 N N . ALA A 1 274 ? 13.466 2.812 -21.849 1.00 92.44 274 ALA A N 1
ATOM 2086 C CA . ALA A 1 274 ? 12.836 1.673 -22.512 1.00 92.44 274 ALA A CA 1
ATOM 2087 C C . ALA A 1 274 ? 13.264 1.527 -23.978 1.00 92.44 274 ALA A C 1
ATOM 2089 O O . ALA A 1 274 ? 13.505 0.414 -24.435 1.00 92.44 274 ALA A O 1
ATOM 2090 N N . GLY A 1 275 ? 13.477 2.638 -24.694 1.00 92.31 275 GLY A N 1
ATOM 2091 C CA . GLY A 1 275 ? 13.966 2.604 -26.075 1.00 92.31 275 GLY A CA 1
ATOM 2092 C C . GLY A 1 275 ? 15.347 1.956 -26.259 1.00 92.31 275 GLY A C 1
ATOM 2093 O O . GLY A 1 275 ? 15.713 1.637 -27.390 1.00 92.31 275 GLY A O 1
ATOM 2094 N N . TRP A 1 276 ? 16.130 1.773 -25.189 1.00 92.06 276 TRP A N 1
ATOM 2095 C CA . TRP A 1 276 ? 17.478 1.187 -25.223 1.00 92.06 276 TRP A CA 1
ATOM 2096 C C . TRP A 1 276 ? 17.566 -0.187 -24.548 1.00 92.06 276 TRP A C 1
ATOM 2098 O O . TRP A 1 276 ? 18.636 -0.799 -24.551 1.00 92.06 276 TRP A O 1
ATOM 2108 N N . VAL A 1 277 ? 16.472 -0.680 -23.965 1.00 93.88 277 VAL A N 1
ATOM 2109 C CA . VAL A 1 277 ? 16.467 -1.883 -23.128 1.00 93.88 277 VAL A CA 1
ATOM 2110 C C . VAL A 1 277 ? 15.582 -2.957 -23.746 1.00 93.88 277 VAL A C 1
ATOM 2112 O O . VAL A 1 277 ? 14.388 -2.763 -23.949 1.00 93.88 277 VAL A O 1
ATOM 2115 N N . ASP A 1 278 ? 16.149 -4.142 -23.965 1.00 94.56 278 ASP A N 1
ATOM 2116 C CA . ASP A 1 278 ? 15.349 -5.342 -24.207 1.00 94.56 278 ASP A CA 1
ATOM 2117 C C . ASP A 1 278 ? 14.804 -5.857 -22.867 1.00 94.56 278 ASP A C 1
ATOM 2119 O O . ASP A 1 278 ? 15.514 -6.493 -22.083 1.00 94.56 278 ASP A O 1
ATOM 2123 N N . MET A 1 279 ? 13.527 -5.574 -22.599 1.00 93.62 279 MET A N 1
ATOM 2124 C CA . MET A 1 279 ? 12.873 -5.959 -21.347 1.00 93.62 279 MET A CA 1
ATOM 2125 C C . MET A 1 279 ? 12.815 -7.469 -21.135 1.00 93.62 279 MET A C 1
ATOM 2127 O O . MET A 1 279 ? 12.921 -7.933 -20.001 1.00 93.62 279 MET A O 1
ATOM 2131 N N . LYS A 1 280 ? 12.685 -8.258 -22.204 1.00 94.12 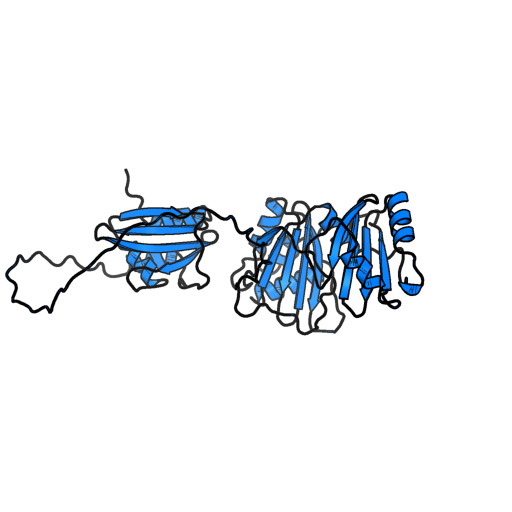280 LYS A N 1
ATOM 2132 C CA . LYS A 1 280 ? 12.656 -9.717 -22.085 1.00 94.12 280 LYS A CA 1
ATOM 2133 C C . LYS A 1 280 ? 14.029 -10.237 -21.667 1.00 94.12 280 LYS A C 1
ATOM 2135 O O . LYS A 1 280 ? 14.114 -11.081 -20.774 1.00 94.12 280 LYS A O 1
ATOM 2140 N N . ALA A 1 281 ? 15.093 -9.715 -22.278 1.00 95.25 281 ALA A N 1
ATOM 2141 C CA . ALA A 1 281 ? 16.462 -10.056 -21.907 1.00 95.25 281 ALA A CA 1
ATOM 2142 C C . ALA A 1 281 ? 16.796 -9.598 -20.478 1.00 95.25 281 ALA A C 1
ATOM 2144 O O . ALA A 1 281 ? 17.391 -10.365 -19.722 1.00 95.25 281 ALA A O 1
ATOM 2145 N N . LEU A 1 282 ? 16.364 -8.394 -20.080 1.00 94.62 282 LEU A N 1
ATOM 2146 C CA . LEU A 1 282 ? 16.541 -7.887 -18.718 1.00 94.62 282 LEU A CA 1
ATOM 2147 C C . LEU A 1 282 ? 15.854 -8.795 -17.691 1.00 94.62 282 LEU A C 1
ATOM 2149 O O . LEU A 1 282 ? 16.498 -9.224 -16.739 1.00 94.62 282 LEU A O 1
ATOM 2153 N N . LEU A 1 283 ? 14.577 -9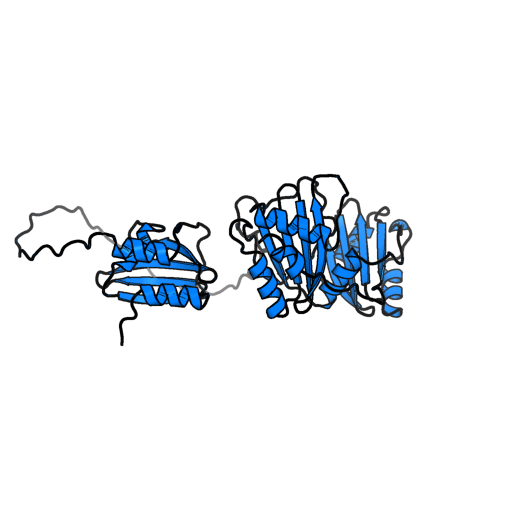.134 -17.887 1.00 95.50 283 LEU A N 1
ATOM 2154 C CA . LEU A 1 283 ? 13.854 -10.006 -16.956 1.00 95.50 283 LEU A CA 1
ATOM 2155 C C . LEU A 1 283 ? 14.471 -11.409 -16.878 1.00 95.50 283 LEU A C 1
ATOM 2157 O O . LEU A 1 283 ? 14.607 -11.943 -15.780 1.00 95.50 283 LEU A O 1
ATOM 2161 N N . SER A 1 284 ? 14.915 -11.976 -18.007 1.00 96.56 284 SER A N 1
ATOM 2162 C CA . SER A 1 284 ? 15.663 -13.244 -18.013 1.00 96.56 284 SER A CA 1
ATOM 2163 C C . SER A 1 284 ? 16.950 -13.135 -17.196 1.00 96.56 284 SER A C 1
ATOM 2165 O O . SER A 1 284 ? 17.220 -13.988 -16.359 1.00 96.56 284 SER A O 1
ATOM 2167 N N . PHE A 1 285 ? 17.715 -12.056 -17.378 1.00 95.44 285 PHE A N 1
ATOM 2168 C CA . PHE A 1 285 ? 18.950 -11.814 -16.634 1.00 95.44 285 PHE A CA 1
ATOM 2169 C C . PHE A 1 285 ? 18.712 -11.687 -15.121 1.00 95.44 285 PHE A C 1
ATOM 2171 O O . PHE A 1 285 ? 19.476 -12.238 -14.327 1.00 95.44 285 PHE A O 1
ATOM 2178 N N . LEU A 1 286 ? 17.657 -10.980 -14.703 1.00 94.69 286 LEU A N 1
ATOM 2179 C CA . LEU A 1 286 ? 17.291 -10.860 -13.287 1.00 94.69 286 LEU A CA 1
ATOM 2180 C C . LEU A 1 286 ? 16.849 -12.212 -12.703 1.00 94.69 286 LEU A C 1
ATOM 2182 O O . LEU A 1 286 ? 17.201 -12.529 -11.563 1.00 94.69 286 LEU A O 1
ATOM 2186 N N . SER A 1 287 ? 16.141 -13.018 -13.499 1.00 95.94 287 SER A N 1
ATOM 2187 C CA . SER A 1 287 ? 15.714 -14.369 -13.131 1.00 95.94 287 SER A CA 1
ATOM 2188 C C . SER A 1 287 ? 16.895 -15.324 -12.947 1.00 95.94 287 SER A C 1
ATOM 2190 O O . SER A 1 287 ? 17.037 -15.929 -11.884 1.00 95.94 287 SER A O 1
ATOM 2192 N N . ASP A 1 288 ? 17.819 -15.369 -13.911 1.00 97.00 288 ASP A N 1
ATOM 2193 C CA . ASP A 1 288 ? 19.016 -16.222 -13.869 1.00 97.00 288 ASP A CA 1
ATOM 2194 C C . ASP A 1 288 ? 19.907 -15.910 -12.658 1.00 97.00 288 ASP A C 1
ATOM 2196 O O . ASP A 1 288 ? 20.535 -16.796 -12.070 1.00 97.00 288 ASP A O 1
ATOM 2200 N N . ARG A 1 289 ? 19.941 -14.639 -12.242 1.00 94.19 289 ARG A N 1
ATOM 2201 C CA . ARG A 1 289 ? 20.669 -14.184 -11.049 1.00 94.19 289 ARG A CA 1
ATOM 2202 C C . ARG A 1 289 ? 19.913 -14.391 -9.740 1.00 94.19 289 ARG A C 1
ATOM 2204 O O . ARG A 1 289 ? 20.470 -14.079 -8.688 1.00 94.19 289 ARG A O 1
ATOM 2211 N N . LYS A 1 290 ? 18.687 -14.917 -9.789 1.00 94.81 290 LYS A N 1
ATOM 2212 C CA . LYS A 1 290 ? 17.799 -15.119 -8.639 1.00 94.81 290 LYS A CA 1
ATOM 2213 C C . LYS A 1 290 ? 17.581 -13.846 -7.823 1.00 94.81 290 LYS A C 1
ATOM 2215 O O . LYS A 1 290 ? 17.597 -13.879 -6.593 1.00 94.81 290 LYS A O 1
ATOM 2220 N N . LEU A 1 291 ? 17.424 -12.715 -8.508 1.00 92.31 291 LEU A N 1
ATOM 2221 C CA . LEU A 1 291 ? 17.272 -11.424 -7.848 1.00 92.31 291 LEU A CA 1
ATOM 2222 C C . LEU A 1 291 ? 15.940 -11.358 -7.083 1.00 92.31 291 LEU A C 1
ATOM 2224 O O . LEU A 1 291 ? 14.881 -11.630 -7.644 1.00 92.31 291 LEU A O 1
ATOM 2228 N N . SER A 1 292 ? 16.003 -10.962 -5.813 1.00 92.94 292 SER A N 1
ATOM 2229 C CA . SER A 1 292 ? 14.843 -10.489 -5.052 1.00 92.94 292 SER A CA 1
ATOM 2230 C C . SER A 1 292 ? 14.862 -8.964 -5.038 1.00 92.94 292 SER A C 1
ATOM 2232 O O . SER A 1 292 ? 15.932 -8.381 -4.864 1.00 92.94 292 SER A O 1
ATOM 2234 N N . GLY A 1 293 ? 13.719 -8.315 -5.239 1.00 92.44 293 GLY A N 1
ATOM 2235 C CA . GLY A 1 293 ? 13.624 -6.858 -5.3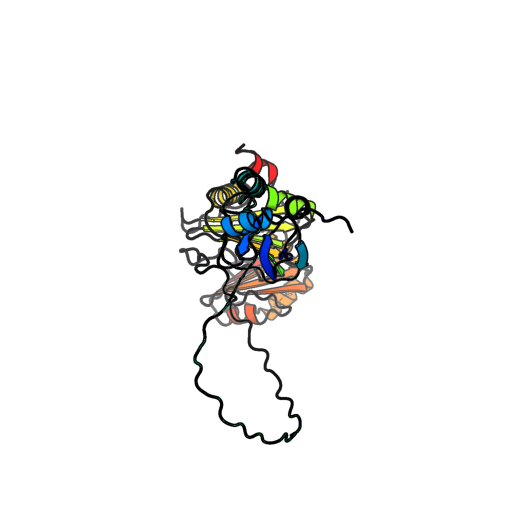05 1.00 92.44 293 GLY A CA 1
ATOM 2236 C C . GLY A 1 293 ? 12.472 -6.389 -6.186 1.00 92.44 293 GLY A C 1
ATOM 2237 O O . GLY A 1 293 ? 11.442 -7.054 -6.281 1.00 92.44 293 GLY A O 1
ATOM 2238 N N . SER A 1 294 ? 12.638 -5.246 -6.845 1.00 94.50 294 SER A N 1
ATOM 2239 C CA . SER A 1 294 ? 11.594 -4.660 -7.683 1.00 94.50 294 SER A CA 1
ATOM 2240 C C . SER A 1 294 ? 12.136 -4.042 -8.968 1.00 94.50 294 SER A C 1
ATOM 2242 O O . SER A 1 294 ? 13.271 -3.569 -9.037 1.00 94.50 294 SER A O 1
ATOM 2244 N N . VAL A 1 295 ? 11.301 -4.052 -10.005 1.00 95.44 295 VAL A N 1
ATOM 2245 C CA . VAL A 1 295 ? 11.492 -3.285 -11.237 1.00 95.44 295 VAL A CA 1
ATOM 2246 C C . VAL A 1 295 ? 10.356 -2.278 -11.324 1.00 95.44 295 VAL A C 1
ATOM 2248 O O . VAL A 1 295 ? 9.188 -2.662 -11.346 1.00 95.44 295 VAL A O 1
ATOM 2251 N N . MET A 1 296 ? 10.684 -0.994 -11.378 1.00 94.38 296 MET A N 1
ATOM 2252 C CA . MET A 1 296 ? 9.728 0.088 -11.568 1.00 94.38 296 MET A CA 1
ATOM 2253 C C . MET A 1 296 ? 9.881 0.675 -12.968 1.00 94.38 296 MET A C 1
ATOM 2255 O O . MET A 1 296 ? 10.992 0.914 -13.429 1.00 94.38 296 MET A O 1
ATOM 2259 N N . ILE A 1 297 ? 8.757 0.931 -13.629 1.00 94.94 297 ILE A N 1
ATOM 2260 C CA . ILE A 1 297 ? 8.681 1.512 -14.969 1.00 94.94 297 ILE A CA 1
ATOM 2261 C C . ILE A 1 297 ? 7.858 2.791 -14.857 1.00 94.94 297 ILE A C 1
ATOM 2263 O O . ILE A 1 297 ? 6.674 2.726 -14.544 1.00 94.94 297 ILE A O 1
ATOM 2267 N N . ARG A 1 298 ? 8.463 3.956 -15.087 1.00 92.56 298 ARG A N 1
ATOM 2268 C CA . ARG A 1 298 ? 7.774 5.256 -15.061 1.00 92.56 298 ARG A CA 1
ATOM 2269 C C . ARG A 1 298 ? 7.627 5.780 -16.483 1.00 92.56 298 ARG A C 1
ATOM 2271 O O . ARG A 1 298 ? 8.627 5.984 -17.159 1.00 92.56 298 ARG A O 1
ATOM 2278 N N . SER A 1 299 ? 6.400 6.028 -16.921 1.00 91.69 299 SER A N 1
ATOM 2279 C CA . SER A 1 299 ? 6.082 6.575 -18.248 1.00 91.69 299 SER A CA 1
ATOM 2280 C C . SER A 1 299 ? 5.112 7.751 -18.129 1.00 91.69 299 SER A C 1
ATOM 2282 O O . SER A 1 299 ? 4.565 8.005 -17.053 1.00 91.69 299 SER A O 1
ATOM 2284 N N . GLY A 1 300 ? 4.832 8.436 -19.242 1.00 86.44 300 GLY A N 1
ATOM 2285 C CA . GLY A 1 300 ? 3.764 9.442 -19.273 1.00 86.44 300 GLY A CA 1
ATOM 2286 C C . GLY A 1 300 ? 2.363 8.871 -19.000 1.00 86.44 300 GLY A C 1
ATOM 2287 O O . GLY A 1 300 ? 1.492 9.601 -18.535 1.00 86.44 300 GLY A O 1
ATOM 2288 N N . ALA A 1 301 ? 2.149 7.575 -19.255 1.00 87.94 301 ALA A N 1
ATOM 2289 C CA . ALA A 1 301 ? 0.872 6.890 -19.043 1.00 87.94 301 ALA A CA 1
ATOM 2290 C C . ALA A 1 301 ? 0.677 6.377 -17.603 1.00 87.94 301 ALA A C 1
ATOM 2292 O O . ALA A 1 301 ? -0.415 5.933 -17.258 1.00 87.94 301 ALA A O 1
ATOM 2293 N N . GLY A 1 302 ? 1.720 6.417 -16.769 1.00 90.31 302 GLY A N 1
ATOM 2294 C CA . GLY A 1 302 ? 1.672 5.957 -15.383 1.00 90.31 302 GLY A CA 1
ATOM 2295 C C . GLY A 1 302 ? 2.911 5.172 -14.963 1.00 90.31 302 GLY A C 1
ATOM 2296 O O . GLY A 1 302 ? 3.923 5.126 -15.673 1.00 90.31 302 GLY A O 1
ATOM 2297 N N . THR A 1 303 ? 2.806 4.536 -13.796 1.00 92.38 303 THR A N 1
ATOM 2298 C CA . THR A 1 303 ? 3.888 3.759 -13.178 1.00 92.38 303 THR A CA 1
ATOM 2299 C C . THR A 1 303 ? 3.520 2.281 -13.120 1.00 92.38 303 THR A C 1
ATOM 2301 O O . THR A 1 303 ? 2.453 1.928 -12.623 1.00 92.38 303 THR A O 1
ATOM 2304 N N . GLY A 1 304 ? 4.406 1.414 -13.595 1.00 94.44 304 GLY A N 1
ATOM 2305 C CA . GLY A 1 304 ? 4.328 -0.038 -13.470 1.00 94.44 304 GLY A CA 1
ATOM 2306 C C . GLY A 1 304 ? 5.336 -0.543 -12.451 1.00 94.44 304 GLY A C 1
ATOM 2307 O O . GLY A 1 304 ? 6.427 0.012 -12.325 1.00 94.44 304 GLY A O 1
ATOM 2308 N N . VAL A 1 305 ? 4.975 -1.592 -11.723 1.00 96.50 305 VAL A N 1
ATOM 2309 C CA . VAL A 1 305 ? 5.839 -2.229 -10.731 1.00 96.50 305 VAL A CA 1
ATOM 2310 C C . VAL A 1 305 ? 5.801 -3.738 -10.935 1.00 96.50 305 VAL A C 1
ATOM 2312 O O . VAL A 1 305 ? 4.729 -4.329 -11.065 1.00 96.50 305 VAL A O 1
ATOM 2315 N N . LEU A 1 306 ? 6.981 -4.350 -10.952 1.00 97.06 306 LEU A N 1
ATOM 2316 C CA . LEU A 1 306 ? 7.196 -5.790 -10.900 1.00 97.06 306 LEU A CA 1
ATOM 2317 C C . LEU A 1 306 ? 7.932 -6.107 -9.602 1.00 97.06 306 LEU A C 1
ATOM 2319 O O . LEU A 1 306 ? 8.973 -5.513 -9.325 1.00 97.06 306 LEU A O 1
ATOM 2323 N N . ILE A 1 307 ? 7.418 -7.052 -8.828 1.00 96.69 307 ILE A N 1
ATOM 2324 C CA . ILE A 1 307 ? 8.060 -7.560 -7.621 1.00 96.69 307 ILE A CA 1
ATOM 2325 C C . ILE A 1 307 ? 8.677 -8.915 -7.933 1.00 96.69 307 ILE A C 1
ATOM 2327 O O . ILE A 1 307 ? 7.991 -9.820 -8.410 1.00 96.69 307 ILE A O 1
ATOM 2331 N N . LEU A 1 308 ? 9.969 -9.051 -7.655 1.00 95.56 308 LEU A N 1
ATOM 2332 C CA . LEU A 1 308 ? 10.734 -10.267 -7.883 1.00 95.56 308 LEU A CA 1
ATOM 2333 C C . LEU A 1 308 ? 11.109 -10.911 -6.547 1.00 95.56 308 LEU A C 1
ATOM 2335 O O . LEU A 1 308 ? 11.618 -10.241 -5.648 1.00 95.56 308 LEU A O 1
ATOM 2339 N N . ALA A 1 309 ? 10.915 -12.220 -6.443 1.00 94.38 309 ALA A N 1
ATOM 2340 C CA . ALA A 1 309 ? 11.357 -13.037 -5.323 1.00 94.38 309 ALA A CA 1
ATOM 2341 C C . ALA A 1 309 ? 12.204 -14.189 -5.867 1.00 94.38 309 ALA A C 1
ATOM 2343 O O . ALA A 1 309 ? 11.719 -15.028 -6.618 1.00 94.38 309 ALA A O 1
ATOM 2344 N N . HIS A 1 310 ? 13.492 -14.216 -5.521 1.00 93.38 310 HIS A N 1
ATOM 2345 C CA . HIS A 1 310 ? 14.440 -15.246 -5.961 1.00 93.38 310 HIS A CA 1
ATOM 2346 C C . HIS A 1 310 ? 14.506 -15.443 -7.486 1.00 93.38 310 HIS A C 1
ATOM 2348 O O . HIS A 1 310 ? 14.783 -16.541 -7.965 1.00 93.38 310 HIS A O 1
ATOM 2354 N N . GLY A 1 311 ? 14.307 -14.366 -8.251 1.00 92.44 311 GLY A N 1
ATOM 2355 C CA . GLY A 1 311 ? 14.292 -14.379 -9.714 1.00 92.44 311 GLY A CA 1
ATOM 2356 C C . GLY A 1 311 ? 12.945 -14.742 -10.340 1.00 92.44 311 GLY A C 1
ATOM 2357 O O . GLY A 1 311 ? 12.838 -14.749 -11.566 1.00 92.44 311 GLY A O 1
ATOM 2358 N N . GLU A 1 312 ? 11.922 -15.020 -9.536 1.00 95.44 312 GLU A N 1
ATOM 2359 C CA . GLU A 1 312 ? 10.560 -15.272 -9.999 1.00 95.44 312 GLU A CA 1
ATOM 2360 C C . GLU A 1 312 ? 9.680 -14.038 -9.800 1.00 95.44 312 GLU A C 1
ATOM 2362 O O . GLU A 1 312 ? 9.902 -13.234 -8.895 1.00 95.44 312 GLU A O 1
ATOM 2367 N N . LEU A 1 313 ? 8.670 -13.875 -10.655 1.00 96.19 313 LEU A N 1
ATOM 2368 C CA . LEU A 1 313 ? 7.706 -12.785 -10.535 1.00 96.19 313 LEU A CA 1
ATOM 2369 C C . LEU A 1 313 ? 6.698 -13.115 -9.428 1.00 96.19 313 LEU A C 1
ATOM 2371 O O . LEU A 1 313 ? 5.843 -13.977 -9.605 1.00 96.19 313 LEU A O 1
ATOM 2375 N N . ALA A 1 314 ? 6.785 -12.403 -8.306 1.00 95.50 314 ALA A N 1
ATOM 2376 C CA . ALA A 1 314 ? 5.829 -12.520 -7.206 1.00 95.50 314 ALA A CA 1
ATOM 2377 C C . ALA A 1 314 ? 4.549 -11.711 -7.469 1.00 95.50 314 ALA A C 1
ATOM 2379 O O . ALA A 1 314 ? 3.474 -12.063 -6.990 1.00 95.50 314 ALA A O 1
ATOM 2380 N N . GLY A 1 315 ? 4.650 -10.629 -8.245 1.00 96.12 315 GLY A N 1
ATOM 2381 C CA . GLY A 1 315 ? 3.482 -9.886 -8.699 1.00 96.12 315 GLY A CA 1
ATOM 2382 C C . GLY A 1 315 ? 3.822 -8.685 -9.567 1.00 96.12 315 GLY A C 1
ATOM 2383 O O . GLY A 1 315 ? 4.908 -8.115 -9.483 1.00 96.12 315 GLY A O 1
ATOM 2384 N N . ALA A 1 316 ? 2.867 -8.294 -10.401 1.00 96.81 316 ALA A N 1
ATOM 2385 C CA . ALA A 1 316 ? 2.942 -7.139 -11.281 1.00 96.81 316 ALA A CA 1
ATOM 2386 C C . ALA A 1 316 ? 1.662 -6.308 -11.187 1.00 96.81 316 ALA A C 1
ATOM 2388 O O . ALA A 1 316 ? 0.566 -6.866 -11.151 1.00 96.81 316 ALA A O 1
ATOM 2389 N N . TYR A 1 317 ? 1.791 -4.984 -11.175 1.00 95.50 317 TYR A N 1
ATOM 2390 C CA . TYR A 1 317 ? 0.654 -4.062 -11.134 1.00 95.50 317 TYR A CA 1
ATOM 2391 C C . TYR A 1 317 ? 1.048 -2.678 -11.672 1.00 95.50 317 TYR A C 1
ATOM 2393 O O . TYR A 1 317 ? 2.224 -2.404 -11.929 1.00 95.50 317 TYR A O 1
ATOM 2401 N N . THR A 1 318 ? 0.067 -1.797 -11.874 1.00 94.06 318 THR A N 1
ATOM 2402 C CA . THR A 1 318 ? 0.295 -0.417 -12.329 1.00 94.06 318 THR A CA 1
ATOM 2403 C C . THR A 1 318 ? -0.496 0.594 -11.499 1.00 94.06 318 THR A C 1
ATOM 2405 O O . THR A 1 318 ? -1.391 0.229 -10.736 1.00 94.06 318 THR A O 1
ATOM 2408 N N . SER A 1 319 ? -0.186 1.883 -11.652 1.00 89.50 319 SER A N 1
ATOM 2409 C CA . SER A 1 319 ? -0.943 2.981 -11.038 1.00 89.50 319 SER A CA 1
ATOM 2410 C C . SER A 1 319 ? -2.412 3.007 -11.481 1.00 89.50 319 SER A C 1
ATOM 2412 O O . SER A 1 319 ? -3.285 3.298 -10.665 1.00 89.50 319 SER A O 1
ATOM 2414 N N . GLU A 1 320 ? -2.678 2.639 -12.739 1.00 87.75 320 GLU A N 1
ATOM 2415 C CA . GLU A 1 320 ? -4.023 2.580 -13.335 1.00 87.75 320 GLU A CA 1
ATOM 2416 C C . GLU A 1 320 ? -4.772 1.281 -12.993 1.00 87.75 320 GLU A C 1
ATOM 2418 O O . GLU A 1 320 ? -5.996 1.258 -12.896 1.00 87.75 320 GLU A O 1
ATOM 2423 N N . SER A 1 321 ? -4.041 0.180 -12.805 1.00 89.00 321 SER A N 1
ATOM 2424 C CA . SER A 1 321 ? -4.583 -1.144 -12.505 1.00 89.00 321 SER A CA 1
ATOM 2425 C C . SER A 1 321 ? -3.812 -1.756 -11.346 1.00 89.00 321 SER A C 1
ATOM 2427 O O . SER A 1 321 ? -2.777 -2.397 -11.540 1.00 89.00 321 SER A O 1
ATOM 2429 N N . ARG A 1 322 ? -4.370 -1.621 -10.145 1.00 90.00 322 ARG A N 1
ATOM 2430 C CA . ARG A 1 322 ? -3.734 -2.098 -8.913 1.00 90.00 322 ARG A CA 1
ATOM 2431 C C . ARG A 1 322 ? -3.906 -3.597 -8.659 1.00 90.00 322 ARG A C 1
ATOM 2433 O O . ARG A 1 322 ? -3.270 -4.106 -7.746 1.00 90.00 322 ARG A O 1
ATOM 2440 N N . ASP A 1 323 ? -4.730 -4.305 -9.431 1.00 92.00 323 ASP A N 1
ATOM 2441 C CA . ASP A 1 323 ? -4.866 -5.761 -9.306 1.00 92.00 323 ASP A CA 1
ATOM 2442 C C . ASP A 1 323 ? -3.521 -6.463 -9.534 1.00 92.00 323 ASP A C 1
ATOM 2444 O O . ASP A 1 323 ? -2.830 -6.189 -10.519 1.00 92.00 323 ASP A O 1
ATOM 2448 N N . ILE A 1 324 ? -3.175 -7.384 -8.633 1.00 93.69 324 ILE A N 1
ATOM 2449 C CA . ILE A 1 324 ? -1.934 -8.157 -8.711 1.00 93.69 324 ILE A CA 1
ATOM 2450 C C . ILE A 1 324 ? -2.061 -9.196 -9.825 1.00 93.69 324 ILE A C 1
ATOM 2452 O O . ILE A 1 324 ? -2.978 -10.016 -9.834 1.00 93.69 324 ILE A O 1
ATOM 2456 N N . SER A 1 325 ? -1.107 -9.167 -10.748 1.00 94.44 325 SER A N 1
ATOM 2457 C CA . SER A 1 325 ? -0.971 -10.109 -11.854 1.00 94.44 325 SER A CA 1
ATOM 2458 C C . SER A 1 325 ? 0.259 -10.995 -11.658 1.00 94.44 325 SER A C 1
ATOM 2460 O O . SER A 1 325 ? 1.311 -10.515 -11.242 1.00 94.44 325 SER A O 1
ATOM 2462 N N . ASP A 1 326 ? 0.148 -12.269 -12.026 1.00 93.00 326 ASP A N 1
ATOM 2463 C CA . ASP A 1 326 ? 1.265 -13.219 -12.150 1.00 93.00 326 ASP A CA 1
ATOM 2464 C C . ASP A 1 326 ? 2.041 -13.048 -13.470 1.00 93.00 326 ASP A C 1
ATOM 2466 O O . ASP A 1 326 ? 3.030 -13.734 -13.724 1.00 93.00 326 ASP A O 1
ATOM 2470 N N . LYS A 1 327 ? 1.592 -12.123 -14.326 1.00 93.94 327 LYS A N 1
ATOM 2471 C CA . LYS A 1 327 ? 2.216 -11.766 -15.603 1.00 93.94 327 LYS A CA 1
ATOM 2472 C C . LYS A 1 327 ? 2.633 -10.301 -15.633 1.00 93.94 327 LYS A C 1
ATOM 2474 O O . LYS A 1 327 ? 1.852 -9.446 -15.205 1.00 93.94 327 LYS A O 1
ATOM 2479 N N . PRO A 1 328 ? 3.795 -9.980 -16.227 1.00 94.88 328 PRO A N 1
ATOM 2480 C CA . PRO A 1 328 ? 4.315 -8.618 -16.264 1.00 94.88 328 PRO A CA 1
ATOM 2481 C C . PRO A 1 328 ? 3.688 -7.753 -17.372 1.00 94.88 328 PRO A C 1
ATOM 2483 O O . PRO A 1 328 ? 3.940 -6.552 -17.415 1.00 94.88 328 PRO A O 1
ATOM 2486 N N . ASP A 1 329 ? 2.863 -8.334 -18.250 1.00 95.12 329 ASP A N 1
ATOM 2487 C CA . ASP A 1 329 ? 2.403 -7.745 -19.517 1.00 95.12 329 ASP A CA 1
ATOM 2488 C C . ASP A 1 329 ? 1.865 -6.310 -19.387 1.00 95.12 329 ASP A C 1
ATOM 2490 O O . ASP A 1 329 ? 2.238 -5.438 -20.167 1.00 95.12 329 ASP A O 1
ATOM 2494 N N . ARG A 1 330 ? 1.028 -6.027 -18.376 1.00 94.00 330 ARG A N 1
ATOM 2495 C CA . ARG A 1 330 ? 0.454 -4.681 -18.171 1.00 94.00 330 ARG A CA 1
ATOM 2496 C C . ARG A 1 330 ? 1.500 -3.635 -17.798 1.00 94.00 330 ARG A C 1
ATOM 2498 O O . ARG A 1 330 ? 1.402 -2.499 -18.246 1.00 94.00 330 ARG A O 1
ATOM 2505 N N . ALA A 1 331 ? 2.473 -4.002 -16.968 1.00 94.38 331 ALA A N 1
ATOM 2506 C CA . ALA A 1 331 ? 3.552 -3.096 -16.593 1.00 94.38 331 ALA A CA 1
ATOM 2507 C C . ALA A 1 331 ? 4.542 -2.924 -17.755 1.00 94.38 331 ALA A C 1
ATOM 2509 O O . ALA A 1 331 ? 4.986 -1.810 -18.011 1.00 94.38 331 ALA A O 1
ATOM 2510 N N . LEU A 1 332 ? 4.829 -3.998 -18.502 1.00 96.38 332 LEU A N 1
ATOM 2511 C CA . LEU A 1 332 ? 5.696 -3.952 -19.683 1.00 96.38 332 LEU A CA 1
ATOM 2512 C C . LEU A 1 332 ? 5.100 -3.148 -20.838 1.00 96.38 332 LEU A C 1
ATOM 2514 O O . LEU A 1 332 ? 5.859 -2.544 -21.584 1.00 96.38 332 LEU A O 1
ATOM 2518 N N . ALA A 1 333 ? 3.773 -3.077 -20.963 1.00 96.12 333 ALA A N 1
ATOM 2519 C CA . ALA A 1 333 ? 3.121 -2.221 -21.956 1.00 96.12 333 ALA A CA 1
ATOM 2520 C C . ALA A 1 333 ? 3.488 -0.732 -21.793 1.00 96.12 333 ALA A C 1
ATOM 2522 O O . ALA A 1 333 ? 3.446 0.023 -22.757 1.00 96.12 333 ALA A O 1
ATOM 2523 N N . LEU A 1 334 ? 3.909 -0.293 -20.599 1.00 94.81 334 LEU A N 1
ATOM 2524 C CA . LEU A 1 334 ? 4.397 1.077 -20.395 1.00 94.81 334 LEU A CA 1
ATOM 2525 C C . LEU A 1 334 ? 5.727 1.348 -21.116 1.00 94.81 334 LEU A C 1
ATOM 2527 O O . LEU A 1 334 ? 6.055 2.506 -21.355 1.00 94.81 334 LEU A O 1
ATOM 2531 N N . CYS A 1 335 ? 6.479 0.307 -21.486 1.00 95.44 335 CYS A N 1
ATOM 2532 C CA . CYS A 1 335 ? 7.703 0.423 -22.278 1.00 95.44 335 CYS A CA 1
ATOM 2533 C C . CYS A 1 335 ? 7.441 0.709 -23.769 1.00 95.44 335 CYS A C 1
ATOM 2535 O O . CYS A 1 335 ? 8.401 0.960 -24.495 1.00 95.44 335 CYS A O 1
ATOM 2537 N N . ASP A 1 336 ? 6.178 0.711 -24.223 1.00 94.88 336 ASP A N 1
ATOM 2538 C CA . ASP A 1 336 ? 5.813 1.198 -25.562 1.00 94.88 336 ASP A CA 1
ATOM 2539 C C . ASP A 1 336 ? 6.116 2.702 -25.717 1.00 94.88 336 ASP A C 1
ATOM 2541 O O . ASP A 1 336 ? 6.336 3.185 -26.830 1.00 94.88 336 ASP A O 1
ATOM 2545 N N . ASP A 1 337 ? 6.171 3.448 -24.604 1.00 94.38 337 ASP A N 1
ATOM 2546 C CA . ASP A 1 337 ? 6.781 4.776 -24.559 1.00 94.38 337 ASP A CA 1
ATOM 2547 C C . ASP A 1 337 ? 8.314 4.624 -24.511 1.00 94.38 337 ASP A C 1
ATOM 2549 O O . ASP A 1 337 ? 8.855 4.187 -23.491 1.00 94.38 337 ASP A O 1
ATOM 2553 N N . PRO A 1 338 ? 9.056 5.016 -25.565 1.00 92.06 338 PRO A N 1
ATOM 2554 C CA . PRO A 1 338 ? 10.511 4.871 -25.592 1.00 92.06 338 PRO A CA 1
ATOM 2555 C C . PRO A 1 338 ? 11.221 5.713 -24.522 1.00 92.06 338 PRO A C 1
ATOM 2557 O O . PRO A 1 338 ? 12.377 5.428 -24.202 1.00 92.06 338 PRO A O 1
ATOM 2560 N N . ASN A 1 339 ? 10.546 6.729 -23.967 1.00 93.69 339 ASN A N 1
ATOM 2561 C CA . ASN A 1 339 ? 11.060 7.557 -22.879 1.00 93.69 339 ASN A CA 1
ATOM 2562 C C . ASN A 1 339 ? 10.708 7.007 -21.492 1.00 93.69 339 ASN A C 1
ATOM 2564 O O . ASN A 1 339 ? 11.113 7.608 -20.496 1.00 93.69 339 ASN A O 1
ATOM 2568 N N . ALA A 1 340 ? 9.967 5.896 -21.404 1.00 93.62 340 ALA A N 1
ATOM 2569 C CA . ALA A 1 340 ? 9.694 5.264 -20.126 1.00 93.62 340 ALA A CA 1
ATOM 2570 C C . ALA A 1 340 ? 11.013 4.893 -19.442 1.00 93.62 340 ALA A C 1
ATOM 2572 O O . ALA A 1 340 ? 11.900 4.288 -20.044 1.00 93.62 340 ALA A O 1
ATOM 2573 N N . MET A 1 341 ? 11.144 5.277 -18.179 1.00 94.31 341 MET A N 1
ATOM 2574 C CA . MET A 1 341 ? 12.352 5.080 -17.398 1.00 94.31 341 MET A CA 1
ATOM 2575 C C . MET A 1 341 ? 12.186 3.880 -16.477 1.00 94.31 341 MET A C 1
ATOM 2577 O O . MET A 1 341 ? 11.233 3.799 -15.699 1.00 94.31 341 MET A O 1
ATOM 2581 N N . ILE A 1 342 ? 13.129 2.955 -16.576 1.00 94.06 342 ILE A N 1
ATOM 2582 C CA . ILE A 1 342 ? 13.178 1.712 -15.825 1.00 94.06 342 ILE A CA 1
ATOM 2583 C C . ILE A 1 342 ? 14.200 1.865 -14.698 1.00 94.06 342 ILE A C 1
ATOM 2585 O O . ILE A 1 342 ? 15.319 2.349 -14.886 1.00 94.06 342 ILE A O 1
ATOM 2589 N N . GLU A 1 343 ? 13.807 1.423 -13.514 1.00 94.06 343 GLU A N 1
ATOM 2590 C CA . GLU A 1 343 ? 14.631 1.378 -12.316 1.00 94.06 343 GLU A CA 1
ATOM 2591 C C . GLU A 1 343 ? 14.534 -0.025 -11.719 1.00 94.06 343 GLU A C 1
ATOM 2593 O O . GLU A 1 343 ? 13.445 -0.583 -11.602 1.00 94.06 343 GLU A O 1
ATOM 2598 N N . VAL A 1 344 ? 15.668 -0.614 -11.355 1.00 94.12 344 VAL A N 1
ATOM 2599 C CA . VAL A 1 344 ? 15.743 -1.929 -10.718 1.00 94.12 344 VAL A CA 1
ATOM 2600 C C . VAL A 1 344 ? 16.378 -1.756 -9.353 1.00 94.12 344 VAL A C 1
ATOM 2602 O O . VAL A 1 344 ? 17.521 -1.304 -9.244 1.00 94.12 344 VAL A O 1
ATOM 2605 N N . LYS A 1 345 ? 15.660 -2.165 -8.314 1.00 93.19 345 LYS A N 1
ATOM 2606 C CA . LYS A 1 345 ? 16.149 -2.221 -6.939 1.00 93.19 345 LYS A CA 1
ATOM 2607 C C . LYS A 1 345 ? 16.325 -3.674 -6.534 1.00 93.19 345 LYS A C 1
ATOM 2609 O O . LYS A 1 345 ? 15.451 -4.503 -6.777 1.00 93.19 345 LYS A O 1
ATOM 2614 N N . SER A 1 346 ? 17.466 -3.985 -5.935 1.00 90.62 346 SER A N 1
ATOM 2615 C CA . SER A 1 346 ? 17.723 -5.292 -5.334 1.00 90.62 346 SER A CA 1
ATOM 2616 C C . SER A 1 346 ? 17.452 -5.234 -3.843 1.00 90.62 346 SER A C 1
ATOM 2618 O O . SER A 1 346 ? 17.709 -4.203 -3.226 1.00 90.62 346 SER A O 1
ATOM 2620 N N . ALA A 1 347 ? 17.013 -6.354 -3.278 1.00 85.50 347 ALA A N 1
ATOM 2621 C CA . ALA A 1 347 ? 16.879 -6.484 -1.844 1.00 85.50 347 ALA A CA 1
ATOM 2622 C C . ALA A 1 347 ? 18.232 -6.278 -1.155 1.00 85.50 347 ALA A C 1
ATOM 2624 O O . ALA A 1 347 ? 19.229 -6.895 -1.555 1.00 85.50 347 ALA A O 1
ATOM 2625 N N . ASP A 1 348 ? 18.270 -5.427 -0.133 1.00 79.56 348 ASP A N 1
ATOM 2626 C CA . ASP A 1 348 ? 19.485 -5.241 0.651 1.00 79.56 348 ASP A CA 1
ATOM 2627 C C . ASP A 1 348 ? 19.763 -6.488 1.504 1.00 79.56 348 ASP A C 1
ATOM 2629 O O . ASP A 1 348 ? 18.864 -7.154 2.021 1.00 79.56 348 ASP A O 1
ATOM 2633 N N . ALA A 1 349 ? 21.044 -6.822 1.678 1.00 68.31 349 ALA A N 1
ATOM 2634 C CA . ALA A 1 349 ? 21.444 -7.985 2.478 1.00 68.31 349 ALA A CA 1
ATOM 2635 C C . ALA A 1 349 ? 21.104 -7.827 3.974 1.00 68.31 349 ALA A C 1
ATOM 2637 O O . ALA A 1 349 ? 21.049 -8.814 4.709 1.00 68.31 349 ALA A O 1
ATOM 2638 N N . THR A 1 350 ? 20.890 -6.591 4.429 1.00 69.19 350 THR A N 1
ATOM 2639 C CA . THR A 1 350 ? 20.531 -6.248 5.805 1.00 69.19 350 THR A CA 1
ATOM 2640 C C . THR A 1 350 ? 19.236 -5.450 5.804 1.00 69.19 350 THR A C 1
ATOM 2642 O O . THR A 1 350 ? 19.220 -4.321 5.318 1.00 69.19 350 THR A O 1
ATOM 2645 N N . LYS A 1 351 ? 18.170 -6.010 6.384 1.00 71.06 351 LYS A N 1
ATOM 2646 C CA . LYS A 1 351 ? 16.930 -5.263 6.621 1.00 71.06 351 LYS A CA 1
ATOM 2647 C C . LYS A 1 351 ? 17.133 -4.259 7.757 1.00 71.06 351 LYS A C 1
ATOM 2649 O O . LYS A 1 351 ? 17.866 -4.536 8.711 1.00 71.06 351 LYS A O 1
ATOM 2654 N N . HIS A 1 352 ? 16.486 -3.104 7.646 1.00 78.81 352 HIS A N 1
ATOM 2655 C CA . HIS A 1 352 ? 16.434 -2.127 8.721 1.00 78.81 352 HIS A CA 1
ATOM 2656 C C . HIS A 1 352 ? 15.639 -2.716 9.899 1.00 78.81 352 HIS A C 1
ATOM 2658 O O . HIS A 1 352 ? 14.770 -3.569 9.685 1.00 78.81 352 HIS A O 1
ATOM 2664 N N . PRO A 1 353 ? 15.954 -2.330 11.148 1.00 83.62 353 PRO A N 1
ATOM 2665 C CA . PRO A 1 353 ? 15.133 -2.734 12.279 1.00 83.62 353 PRO A CA 1
ATOM 2666 C C . PRO A 1 353 ? 13.695 -2.222 12.080 1.00 83.62 353 PRO A C 1
ATOM 2668 O O . PRO A 1 353 ? 13.533 -1.110 11.571 1.00 83.62 353 PRO A O 1
ATOM 2671 N N . PRO A 1 354 ? 12.672 -2.999 12.484 1.00 89.00 354 PRO A N 1
ATOM 2672 C CA . PRO A 1 354 ? 11.291 -2.534 12.481 1.00 89.00 354 PRO A CA 1
ATOM 2673 C C . PRO A 1 354 ? 11.123 -1.222 13.252 1.00 89.00 354 PRO A C 1
ATOM 2675 O O . PRO A 1 354 ? 11.894 -0.912 14.166 1.00 89.00 354 PRO A O 1
ATOM 2678 N N . LEU A 1 355 ? 10.089 -0.470 12.892 1.00 90.31 355 LEU A N 1
ATOM 2679 C CA . LEU A 1 355 ? 9.698 0.741 13.595 1.00 90.31 355 LEU A CA 1
ATOM 2680 C C . LEU A 1 355 ? 9.153 0.397 14.984 1.00 90.31 355 LEU A C 1
ATOM 2682 O O . LEU A 1 355 ? 8.344 -0.517 15.135 1.00 90.31 355 LEU A O 1
ATOM 2686 N N . ASP A 1 356 ? 9.569 1.174 15.983 1.00 86.50 356 ASP A N 1
ATOM 2687 C CA . ASP A 1 356 ? 8.975 1.150 17.319 1.00 86.50 356 ASP A CA 1
ATOM 2688 C C . ASP A 1 356 ? 7.687 1.983 17.300 1.00 86.50 356 ASP A C 1
ATOM 2690 O O . ASP A 1 356 ? 7.702 3.214 17.408 1.00 86.50 356 ASP A O 1
ATOM 2694 N N . VAL A 1 357 ? 6.571 1.301 17.046 1.00 85.25 357 VAL A N 1
ATOM 2695 C CA . VAL A 1 357 ? 5.255 1.932 16.928 1.00 85.25 357 VAL A CA 1
ATOM 2696 C C . VAL A 1 357 ? 4.761 2.420 18.290 1.00 85.25 357 VAL A C 1
ATOM 2698 O O . VAL A 1 357 ? 4.194 3.512 18.387 1.00 85.25 357 VAL A O 1
ATOM 2701 N N . ASP A 1 358 ? 5.033 1.655 19.347 1.00 81.31 358 ASP A N 1
ATOM 2702 C CA . ASP A 1 358 ? 4.648 1.990 20.715 1.00 81.31 358 ASP A CA 1
ATOM 2703 C C . ASP A 1 358 ? 5.282 3.307 21.166 1.00 81.31 358 ASP A C 1
ATOM 2705 O O . ASP A 1 358 ? 4.594 4.141 21.757 1.00 81.31 358 ASP A O 1
ATOM 2709 N N . GLU A 1 359 ? 6.558 3.550 20.857 1.00 81.31 359 GLU A N 1
ATOM 2710 C CA . GLU A 1 359 ? 7.234 4.801 21.219 1.00 81.31 359 GLU A CA 1
ATOM 2711 C C . GLU A 1 359 ? 6.527 6.035 20.629 1.00 81.31 359 GLU A C 1
ATOM 2713 O O . GLU A 1 359 ? 6.358 7.049 21.311 1.00 81.31 359 GLU A O 1
ATOM 2718 N N . VAL A 1 360 ? 6.083 5.956 19.371 1.00 77.00 360 VAL A N 1
ATOM 2719 C CA . VAL A 1 360 ? 5.445 7.087 18.678 1.00 77.00 360 VAL A CA 1
ATOM 2720 C C . VAL A 1 360 ? 4.034 7.333 19.195 1.00 77.00 360 VAL A C 1
ATOM 2722 O O . VAL A 1 360 ? 3.630 8.481 19.371 1.00 77.00 360 VAL A O 1
ATOM 2725 N N . VAL A 1 361 ? 3.291 6.265 19.470 1.00 73.75 361 VAL A N 1
ATOM 2726 C CA . VAL A 1 361 ? 1.870 6.377 19.800 1.00 73.75 361 VAL A CA 1
ATOM 2727 C C . VAL A 1 361 ? 1.622 6.560 21.305 1.00 73.75 361 VAL A C 1
ATOM 2729 O O . VAL A 1 361 ? 0.622 7.156 21.707 1.00 73.75 361 VAL A O 1
ATOM 2732 N N . SER A 1 362 ? 2.545 6.122 22.166 1.00 67.56 362 SER A N 1
ATOM 2733 C CA . SER A 1 362 ? 2.464 6.334 23.621 1.00 67.56 362 SER A CA 1
ATOM 2734 C C . SER A 1 362 ? 3.004 7.691 24.090 1.00 67.56 362 SER A C 1
ATOM 2736 O O . SER A 1 362 ? 2.648 8.138 25.182 1.00 67.56 362 SER A O 1
ATOM 2738 N N . GLY A 1 363 ? 3.807 8.381 23.271 1.00 54.97 363 GLY A N 1
ATOM 2739 C CA . GLY A 1 363 ? 4.464 9.646 23.622 1.00 54.97 363 GLY A CA 1
ATOM 2740 C C . GLY A 1 363 ? 3.551 10.869 23.803 1.00 54.97 363 GLY A C 1
ATOM 2741 O O . GLY A 1 363 ? 4.047 11.930 24.174 1.00 54.97 363 GLY A O 1
ATOM 2742 N N . GLN A 1 364 ? 2.241 10.748 23.558 1.00 49.00 364 GLN A N 1
ATOM 2743 C CA . GLN A 1 364 ? 1.263 11.844 23.673 1.00 49.00 364 GLN A CA 1
ATOM 2744 C C . GLN A 1 364 ? 0.247 11.676 24.826 1.00 49.00 364 GLN A C 1
ATOM 2746 O O . GLN A 1 364 ? -0.743 12.408 24.866 1.00 49.00 364 GLN A O 1
ATOM 2751 N N . ARG A 1 365 ? 0.459 10.732 25.758 1.00 39.91 365 ARG A N 1
ATOM 2752 C CA . ARG A 1 365 ? -0.396 10.571 26.954 1.00 39.91 365 ARG A CA 1
ATOM 2753 C C . ARG A 1 365 ? -0.085 11.535 28.093 1.00 39.91 365 ARG A C 1
ATOM 2755 O O . ARG A 1 365 ? 1.113 11.756 28.376 1.00 39.91 365 ARG A O 1
#

Foldseek 3Di:
DDPDQVLVVLVCCLVVQAAFWKWKAAPVGWIKIFGGGGSWRFWIDTDHDIALVRLLVRNLGPGTDIDTDSPDDDDLHGRHDDGSVVSNVVSVPDPNPDDDDDDDDDDDDDDDDDDDDDDDDDDDDDDDDDDDPPDPDDDDDDPRDPDAADAPLNDDVDAAFAAAWPDDFAQLLPDPVVVVLVVLLVQQAAFWKWWHFNFKIKIFGGGGSFGQKIWIDGNPDDPPIDMAPVRLLVVLVCSVVRGGTMITGGDDPQSSLQVSQVPPFDWPDWQDFLLNDDPVVVLVVLLVVQFAYKKWKQAPVFIKIFGGGGSATPFIATNVGSHTDSDNVVRCVRSVHRRIIMTTGTRDPDGDHTHPSCCSNVVPD

Nearest PDB structures (foldseek):
  5xqi-assembly1_C  TM=4.091E-01  e=1.146E+00  Homo sapiens
  5xqi-assembly1_D  TM=2.538E-01  e=4.735E-01  Homo sapiens
  3ggr-assembly1_C  TM=2.931E-01  e=7.783E-01  Homo sapiens
  7stb-assembly1_F  TM=1.910E-01  e=1.405E-01  Saccharomyces cerevisiae S288C
  8fs4-assembly1_G  TM=1.691E-01  e=3.593E-01  Saccharomyces cerevisiae

Sequence (365 aa):
MAETPLRSLLESAQGERSTGTLVVRNGNGQSTSLYFLFGHLFHAQGEGRSGDDAVVSALNWTKGDFEFDAKAKLPADETVKAGIPELVHAAESAPKPGGAETTKPEPPAERPQPPADQSPEPKNERKEHAESERKVEAPQPRRGVKHRPQPKHGREPIPVPAGQILYDSLKTSFVDFPRLL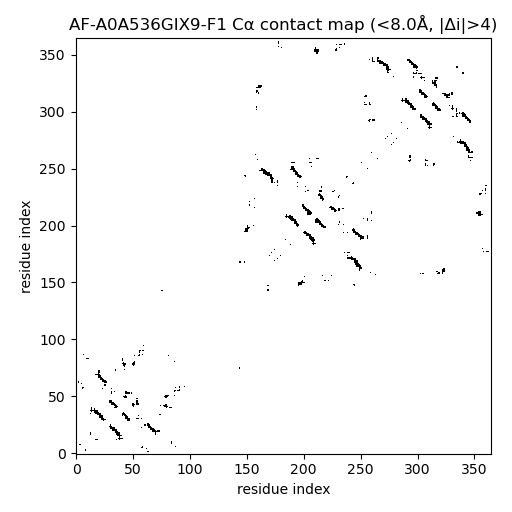TTLEREGYTGYVRLLTDDAAGLILFREGSALECLYDGAADAGSLVLGKPALMHFNDDVTAGHGVLDVVGLSAELIDGLYELTVSRPMYTELYAGWVDMKALLSFLSDRKLSGSVMIRSGAGTGVLILAHGELAGAYTSESRDISDKPDRALALCDDPNAMIEVKSADATKHPPLDVDEVVSGQR

Secondary structure (DSSP, 8-state):
-----HHHHHHHHHHTT--EEEEEEETTS-EEEEEEETTEEEEEEETTEETHHHHHHHHT-SSEEEEEETTPPPPSS----S-HHHHHHHHHHSPP-------------------------------------------PPP--SS-----TT---SSPPPP-EEEEEEEEGGG--HHHHHHHHHHTT--EEEEEE-SSEEEEEEEETTEEEEEEEEETTSTT--EEHHHHHHHHHHHHHTT-SEEEEEE--HHHHHHHHHHHHSPEEEEEEEGGG--HHHHHHHHHHTT--EEEEEEETTEEEEEEEETTEEEEEEESS--S-BSS-HHHHGGGGSTTPEEEEEEPPSSPPPPP-HHHHHHTT-

Mean predicted aligned error: 17.3 Å

Solvent-accessible surface area (backbone atoms only — not comparable to full-atom values): 20823 Å² total; per-residue (Å²): 131,84,82,75,54,62,65,59,52,54,52,47,32,34,73,70,37,36,44,24,32,39,39,40,33,38,86,85,78,49,52,33,43,36,31,30,54,67,23,41,63,35,28,25,39,27,91,95,38,54,7,51,63,20,48,30,57,55,63,67,56,90,54,66,53,77,47,78,37,69,83,50,86,78,79,90,66,74,46,31,81,63,54,72,72,54,42,53,49,50,41,70,70,45,80,71,82,71,90,75,78,92,78,87,90,87,86,91,83,83,86,85,86,86,83,90,82,81,86,80,87,83,81,92,76,92,78,78,89,76,90,71,82,77,76,82,70,77,86,72,87,74,93,68,68,102,70,73,56,63,41,75,80,80,66,68,97,64,75,70,67,56,58,52,71,78,39,77,66,42,49,18,70,78,50,63,57,64,61,51,52,58,48,38,34,74,68,37,33,38,26,38,40,35,39,32,20,59,52,27,42,29,40,37,36,24,51,65,21,42,39,56,46,23,37,24,40,45,69,90,41,99,83,55,67,33,59,40,69,69,13,43,47,55,46,50,51,38,35,73,71,33,50,38,26,34,33,32,33,34,48,56,72,64,55,45,50,17,52,50,24,63,70,75,35,64,67,76,41,63,87,40,36,29,69,79,51,61,62,68,60,51,54,49,53,40,26,78,68,36,39,35,13,25,40,39,35,43,34,97,92,43,40,17,38,36,25,29,51,63,27,39,71,70,29,17,25,28,60,91,45,28,61,70,28,86,53,56,63,76,32,54,57,45,43,76,42,47,78,10,34,32,33,31,25,43,54,64,97,68,78,75,75,58,56,70,60,64,65,66,64,59,71,79,116

pLDDT: mean 79.58, std 21.27, range [25.69, 97.75]

Radius of gyration: 28.79 Å; Cα contacts (8 Å, |Δi|>4): 670; chains: 1; bounding box: 91×45×61 Å